Protein AF-A0AA37M0W8-F1 (afdb_monomer)

Radius of gyration: 18.4 Å; Cα contacts (8 Å, |Δi|>4): 472; chains: 1; bounding box: 46×38×50 Å

Organism: NCBI:txid708192

InterPro domains:
  IPR052974 Glycosyl Hydrolase 79 Enzymes [PTHR36183] (2-85)

Secondary structure (DSSP, 8-state):
------STTGGGEEE-TT--SSEEE--SSTTSPPS-EEE-GGGGGS--B--TT--HHHHHHHHHHHHHHHTTTBS-EEBSS-GGGSSS---S---S------TTTTTSSS---TT--SS--HHHHHHHHHHHHHHHHHHH---S--EEEEEE----TT-TT---HHHIIIII--HHHHHHEEEEEEEE-------TT-HHHHT-HHHHHHHHHTS-HHHHHHTT--EEEEEEPPSSHHHHHHHHHHHHHHHHTTEEEEEEE--STT-SS-S-----B-

Structure (mmCIF, N/CA/C/O backbone):
data_AF-A0AA37M0W8-F1
#
_entry.id   AF-A0AA37M0W8-F1
#
loop_
_atom_site.group_PDB
_atom_site.id
_atom_site.type_symbol
_atom_site.label_atom_id
_atom_site.label_alt_id
_atom_site.label_comp_id
_atom_site.label_asym_id
_atom_site.label_entity_id
_atom_site.label_seq_id
_atom_site.pdbx_PDB_ins_code
_atom_site.Cartn_x
_atom_site.Cartn_y
_atom_site.Cartn_z
_atom_site.occupancy
_atom_site.B_iso_or_equiv
_atom_site.auth_seq_id
_atom_site.auth_comp_id
_atom_site.auth_asym_id
_atom_site.auth_atom_id
_atom_site.pdbx_PDB_model_num
ATOM 1 N N . MET A 1 1 ? 6.475 -15.342 7.197 1.00 64.31 1 MET A N 1
ATOM 2 C CA . MET A 1 1 ? 7.235 -14.286 6.490 1.00 64.31 1 MET A CA 1
ATOM 3 C C . MET A 1 1 ? 6.225 -13.438 5.742 1.00 64.31 1 MET A C 1
ATOM 5 O O . MET A 1 1 ? 5.491 -14.029 4.959 1.00 64.31 1 MET A O 1
ATOM 9 N N . PRO A 1 2 ? 6.183 -12.110 5.944 1.00 74.19 2 PRO A N 1
ATOM 10 C CA . PRO A 1 2 ? 5.158 -11.254 5.345 1.00 74.19 2 PRO A CA 1
ATOM 11 C C . PRO A 1 2 ? 5.286 -11.157 3.819 1.00 74.19 2 PRO A C 1
ATOM 13 O O . PRO A 1 2 ? 6.390 -10.986 3.306 1.00 74.19 2 PRO A O 1
ATOM 16 N N . ILE A 1 3 ? 4.149 -11.207 3.121 1.00 77.62 3 ILE A N 1
ATOM 17 C CA . ILE A 1 3 ? 3.977 -11.083 1.662 1.00 77.62 3 ILE A CA 1
ATOM 18 C C . ILE A 1 3 ? 2.879 -10.018 1.401 1.00 77.62 3 ILE A C 1
ATOM 20 O O . ILE A 1 3 ? 1.994 -9.869 2.227 1.00 77.62 3 ILE A O 1
ATOM 24 N N . ARG A 1 4 ? 2.886 -9.217 0.329 1.00 80.56 4 ARG A N 1
ATOM 25 C CA . ARG A 1 4 ? 1.905 -8.111 0.167 1.00 80.56 4 ARG A CA 1
ATOM 26 C C . ARG A 1 4 ? 0.811 -8.450 -0.855 1.00 80.56 4 ARG A C 1
ATOM 28 O O . ARG A 1 4 ? 1.123 -8.597 -2.031 1.00 80.56 4 ARG A O 1
ATOM 35 N N . ILE A 1 5 ? -0.463 -8.488 -0.433 1.00 77.44 5 ILE A N 1
ATOM 36 C CA . ILE A 1 5 ? -1.626 -8.553 -1.351 1.00 77.44 5 ILE A CA 1
ATOM 37 C C . ILE A 1 5 ? -2.094 -7.148 -1.683 1.00 77.44 5 ILE A C 1
ATOM 39 O O . ILE A 1 5 ? -2.463 -6.404 -0.782 1.00 77.44 5 ILE A O 1
ATOM 43 N N . GLY A 1 6 ? -2.114 -6.804 -2.964 1.00 78.19 6 GLY A N 1
ATOM 44 C CA . GLY A 1 6 ? -2.554 -5.499 -3.440 1.00 78.19 6 GLY A CA 1
ATOM 45 C C . GLY A 1 6 ? -2.455 -5.412 -4.957 1.00 78.19 6 GLY A C 1
ATOM 46 O O . GLY A 1 6 ? -2.742 -6.389 -5.654 1.00 78.19 6 GLY A O 1
ATOM 47 N N . GLY A 1 7 ? -2.007 -4.266 -5.468 1.00 75.88 7 GLY A N 1
ATOM 48 C CA . GLY A 1 7 ? -2.019 -3.965 -6.898 1.00 75.88 7 GLY A CA 1
ATOM 49 C C . GLY A 1 7 ? -3.409 -3.544 -7.377 1.00 75.88 7 GLY A C 1
ATOM 50 O O . GLY A 1 7 ? -4.383 -3.560 -6.625 1.00 75.88 7 GLY A O 1
ATOM 51 N N . THR A 1 8 ? -3.531 -3.211 -8.661 1.00 72.88 8 THR A N 1
ATOM 52 C CA . THR A 1 8 ? -4.748 -2.609 -9.243 1.00 72.88 8 THR A CA 1
ATOM 53 C C . THR A 1 8 ? -6.017 -3.469 -9.101 1.00 72.88 8 THR A C 1
ATOM 55 O O . THR A 1 8 ? -7.127 -2.955 -9.206 1.00 72.88 8 THR A O 1
ATOM 58 N N . THR A 1 9 ? -5.886 -4.775 -8.846 1.00 75.25 9 THR A N 1
ATOM 59 C CA . THR A 1 9 ? -7.023 -5.678 -8.584 1.00 75.25 9 THR A CA 1
ATOM 60 C C . THR A 1 9 ? -7.656 -5.473 -7.200 1.00 75.25 9 THR A C 1
ATOM 62 O O . THR A 1 9 ? -8.843 -5.746 -7.040 1.00 75.25 9 THR A O 1
ATOM 65 N N . GLN A 1 10 ? -6.925 -4.914 -6.225 1.00 78.19 10 GLN A N 1
ATOM 66 C CA . GLN A 1 10 ? -7.443 -4.538 -4.900 1.00 78.19 10 GLN A CA 1
ATOM 67 C C . GLN A 1 10 ? -8.600 -3.537 -5.004 1.00 78.19 10 GLN A C 1
ATOM 69 O O . GLN A 1 10 ? -9.597 -3.656 -4.296 1.00 78.19 10 GLN A O 1
ATOM 74 N N . ASP A 1 11 ? -8.491 -2.580 -5.922 1.00 74.44 11 ASP A N 1
ATOM 75 C CA . ASP A 1 11 ? -9.477 -1.520 -6.146 1.00 74.44 11 ASP A CA 1
ATOM 76 C C . ASP A 1 11 ? -10.712 -1.977 -6.947 1.00 74.44 11 ASP A C 1
ATOM 78 O O . ASP A 1 11 ? -11.675 -1.228 -7.126 1.00 74.44 11 ASP A O 1
ATOM 82 N N . ARG A 1 12 ? -10.722 -3.245 -7.371 1.00 79.81 12 ARG A N 1
ATOM 83 C CA . ARG A 1 12 ? -11.807 -3.913 -8.110 1.00 79.81 12 ARG A CA 1
ATOM 84 C C . ARG A 1 12 ? -12.445 -5.064 -7.323 1.00 79.81 12 ARG A C 1
ATOM 86 O O . ARG A 1 12 ? -13.351 -5.728 -7.821 1.00 79.81 12 ARG A O 1
ATOM 93 N N . ALA A 1 13 ? -11.951 -5.307 -6.110 1.00 83.12 13 ALA A N 1
ATOM 94 C CA . ALA A 1 13 ? -12.360 -6.401 -5.247 1.00 83.12 13 ALA A CA 1
ATOM 95 C C . ALA A 1 13 ? -13.605 -6.039 -4.427 1.00 83.12 13 ALA A C 1
ATOM 97 O O . ALA A 1 13 ? -13.622 -5.008 -3.752 1.00 83.12 13 ALA A O 1
ATOM 98 N N . ILE A 1 14 ? -14.613 -6.911 -4.452 1.00 87.06 14 ILE A N 1
ATOM 99 C CA . ILE A 1 14 ? -15.866 -6.786 -3.700 1.00 87.06 14 ILE A CA 1
ATOM 100 C C . ILE A 1 14 ? -15.955 -7.933 -2.694 1.00 87.06 14 ILE A C 1
ATOM 102 O O . ILE A 1 14 ? -15.812 -9.101 -3.058 1.00 87.06 14 ILE A O 1
ATOM 106 N N . TYR A 1 15 ? -16.214 -7.607 -1.427 1.00 87.12 15 TYR A N 1
ATOM 107 C CA . TYR A 1 15 ? -16.462 -8.615 -0.400 1.00 87.12 15 TYR A CA 1
ATOM 108 C C . TYR A 1 15 ? -17.925 -9.080 -0.430 1.00 87.12 15 TYR A C 1
ATOM 110 O O . TYR A 1 15 ? -18.833 -8.255 -0.322 1.00 87.12 15 TYR A O 1
ATOM 118 N N . ASP A 1 16 ? -18.158 -10.388 -0.504 1.00 91.12 16 ASP A N 1
ATOM 119 C CA . ASP A 1 16 ? -19.471 -11.010 -0.312 1.00 91.12 16 ASP A CA 1
ATOM 120 C C . ASP A 1 16 ? -19.431 -11.966 0.900 1.00 91.12 16 ASP A C 1
ATOM 122 O O . ASP A 1 16 ? -18.791 -13.019 0.828 1.00 91.12 16 ASP A O 1
ATOM 126 N N . PRO A 1 17 ? -20.122 -11.655 2.017 1.00 89.06 17 PRO A N 1
ATOM 127 C CA . PRO A 1 17 ? -20.142 -12.514 3.202 1.00 89.06 17 PRO A CA 1
ATOM 128 C C . PRO A 1 17 ? -20.851 -13.862 2.982 1.00 89.06 17 PRO A C 1
ATOM 130 O O . PRO A 1 17 ? -20.725 -14.749 3.826 1.00 89.06 17 PRO A O 1
ATOM 133 N N . TYR A 1 18 ? -21.589 -14.033 1.879 1.00 93.00 18 TYR A N 1
ATOM 134 C CA . TYR A 1 18 ? -22.289 -15.270 1.524 1.00 93.00 18 TYR A CA 1
ATOM 135 C C . TYR A 1 18 ? -21.554 -16.107 0.464 1.00 93.00 18 TYR A C 1
ATOM 137 O O . TYR A 1 18 ? -21.976 -17.231 0.180 1.00 93.00 18 TYR A O 1
ATOM 145 N N . PHE A 1 19 ? -20.450 -15.609 -0.102 1.00 91.81 19 PHE A N 1
ATOM 146 C CA . PHE A 1 19 ? -19.677 -16.339 -1.104 1.00 91.81 19 PHE A CA 1
ATOM 147 C C . PHE A 1 19 ? -18.827 -17.449 -0.463 1.00 91.81 19 PHE A C 1
ATOM 149 O O . PHE A 1 19 ? -17.900 -17.194 0.305 1.00 91.81 19 PHE A O 1
ATOM 156 N N . ASP A 1 20 ? -19.118 -18.704 -0.817 1.00 88.12 20 ASP A N 1
ATOM 157 C CA . ASP A 1 20 ? -18.443 -19.896 -0.275 1.00 88.12 20 ASP A CA 1
ATOM 158 C C . ASP A 1 20 ? -17.117 -20.247 -0.996 1.00 88.12 20 ASP A C 1
ATOM 160 O O . ASP A 1 20 ? -16.515 -21.293 -0.746 1.00 88.12 20 ASP A O 1
ATOM 164 N N . GLY A 1 21 ? -16.630 -19.397 -1.903 1.00 83.81 21 GLY A N 1
ATOM 165 C CA . GLY A 1 21 ? -15.327 -19.559 -2.556 1.00 83.81 21 GLY A CA 1
ATOM 166 C C . GLY A 1 21 ? -14.214 -18.719 -1.919 1.00 83.81 21 GLY A C 1
ATOM 167 O O . GLY A 1 21 ? -14.443 -17.914 -1.018 1.00 83.81 21 GLY A O 1
ATOM 168 N N . TYR A 1 22 ? -12.988 -18.888 -2.424 1.00 80.44 22 TYR A N 1
ATOM 169 C CA . TYR A 1 22 ? -11.868 -17.992 -2.110 1.00 80.44 22 TYR A CA 1
ATOM 170 C C . TYR A 1 22 ? -11.981 -16.696 -2.926 1.00 80.44 22 TYR A C 1
ATOM 172 O O . TYR A 1 22 ? -12.191 -15.629 -2.360 1.00 80.44 22 TYR A O 1
ATOM 180 N N . VAL A 1 23 ? -11.929 -16.802 -4.258 1.00 85.75 23 VAL A N 1
ATOM 181 C CA . VAL A 1 23 ? -12.144 -15.691 -5.201 1.00 85.75 23 VAL A CA 1
ATOM 182 C C . VAL A 1 23 ? -12.950 -16.191 -6.399 1.00 85.75 23 VAL A C 1
ATOM 184 O O . VAL A 1 23 ? -12.769 -17.332 -6.823 1.00 85.75 23 VAL A O 1
ATOM 187 N N . SER A 1 24 ? -13.802 -15.337 -6.961 1.00 87.25 24 SER A N 1
ATOM 188 C CA . SER A 1 24 ? -14.422 -15.496 -8.278 1.00 87.25 24 SER A CA 1
ATOM 189 C C . SER A 1 24 ? -14.103 -14.281 -9.145 1.00 87.25 24 SER A C 1
ATOM 191 O O . SER A 1 24 ? -14.306 -13.147 -8.716 1.00 87.25 24 SER A O 1
ATOM 193 N N . TYR A 1 25 ? -13.626 -14.512 -10.364 1.00 87.25 25 TYR A N 1
ATOM 194 C CA . TYR A 1 25 ? -13.402 -13.484 -11.381 1.00 87.25 25 TYR A CA 1
ATOM 195 C C . TYR A 1 25 ? -13.531 -14.095 -12.780 1.00 87.25 25 TYR A C 1
ATOM 197 O O . TYR A 1 25 ? -13.462 -15.315 -12.940 1.00 87.25 25 TYR A O 1
ATOM 205 N N . GLN A 1 26 ? -13.692 -13.242 -13.790 1.00 83.50 26 GLN A N 1
ATOM 206 C CA . GLN A 1 26 ? -13.651 -13.620 -15.200 1.00 83.50 26 GLN A CA 1
ATOM 207 C C . GLN A 1 26 ? -12.739 -12.648 -15.957 1.00 83.50 26 GLN A C 1
ATOM 209 O O . GLN A 1 26 ? -12.697 -11.458 -15.648 1.00 83.50 26 GLN A O 1
ATOM 214 N N . VAL A 1 27 ? -12.005 -13.182 -16.931 1.00 78.88 27 VAL A N 1
ATOM 215 C CA . VAL A 1 27 ? -11.144 -12.458 -17.873 1.00 78.88 27 VAL A CA 1
ATOM 216 C C . VAL A 1 27 ? -11.310 -13.085 -19.255 1.00 78.88 27 VAL A C 1
ATOM 218 O O . VAL A 1 27 ? -11.576 -14.288 -19.342 1.00 78.88 27 VAL A O 1
ATOM 221 N N . ASP A 1 28 ? -11.180 -12.285 -20.313 1.00 79.06 28 ASP A N 1
ATOM 222 C CA . ASP A 1 28 ? -11.276 -12.773 -21.693 1.00 79.06 28 ASP A CA 1
ATOM 223 C C . ASP A 1 28 ? -9.923 -13.328 -22.182 1.00 79.06 28 ASP A C 1
ATOM 225 O O . ASP A 1 28 ? -9.893 -14.372 -22.838 1.00 79.06 28 ASP A O 1
ATOM 229 N N . ASP A 1 29 ? -8.805 -12.703 -21.789 1.00 76.06 29 ASP A N 1
ATOM 230 C CA . ASP A 1 29 ? -7.445 -13.243 -21.926 1.00 76.06 29 ASP A CA 1
ATOM 231 C C . ASP A 1 29 ? -6.850 -13.584 -20.535 1.00 76.06 29 ASP A C 1
ATOM 233 O O . ASP A 1 29 ? -7.011 -12.807 -19.592 1.00 76.06 29 ASP A O 1
ATOM 237 N N . PRO A 1 30 ? -6.126 -14.709 -20.343 1.00 69.31 30 PRO A N 1
ATOM 238 C CA . PRO A 1 30 ? -5.369 -14.975 -19.108 1.00 69.31 30 PRO A CA 1
ATOM 239 C C . PRO A 1 30 ? -4.259 -13.947 -18.789 1.00 69.31 30 PRO A C 1
ATOM 241 O O . PRO A 1 30 ? -3.654 -14.022 -17.716 1.00 69.31 30 PRO A O 1
ATOM 244 N N . LEU A 1 31 ? -3.966 -13.023 -19.709 1.00 66.50 31 LEU A N 1
ATOM 245 C CA . LEU A 1 31 ? -3.093 -11.861 -19.540 1.00 66.50 31 LEU A CA 1
ATOM 246 C C . LEU A 1 31 ? -3.856 -10.568 -19.178 1.00 66.50 31 LEU A C 1
ATOM 248 O O . LEU A 1 31 ? -3.226 -9.522 -19.020 1.00 66.50 31 LEU A O 1
ATOM 252 N N . ASP A 1 32 ? -5.179 -10.604 -19.021 1.00 67.06 32 ASP A N 1
ATOM 253 C CA . ASP A 1 32 ? -5.932 -9.460 -18.508 1.00 67.06 32 ASP A CA 1
ATOM 254 C C . ASP A 1 32 ? -6.005 -9.492 -16.976 1.00 67.06 32 ASP A C 1
ATOM 256 O O . ASP A 1 32 ? -6.234 -10.529 -16.350 1.00 67.06 32 ASP A O 1
ATOM 260 N N . ALA A 1 33 ? -5.874 -8.324 -16.344 1.00 69.31 33 ALA A N 1
ATOM 261 C CA . ALA A 1 33 ? -6.210 -8.173 -14.932 1.00 69.31 33 ALA A CA 1
ATOM 262 C C . ALA A 1 33 ? -7.742 -8.047 -14.791 1.00 69.31 33 ALA A C 1
ATOM 264 O O . ALA A 1 33 ? -8.315 -7.151 -15.421 1.00 69.31 33 ALA A O 1
ATOM 265 N N . PRO A 1 34 ? -8.419 -8.853 -13.946 1.00 74.06 34 PRO A N 1
ATOM 266 C CA . PRO A 1 34 ? -9.881 -8.883 -13.862 1.00 74.06 34 PRO A CA 1
ATOM 267 C C . PRO A 1 34 ? -10.468 -7.510 -13.536 1.00 74.06 34 PRO A C 1
ATOM 269 O O . PRO A 1 34 ? -10.003 -6.829 -12.620 1.00 74.06 34 PRO A O 1
ATOM 272 N N . MET A 1 35 ? -11.485 -7.092 -14.292 1.00 77.81 35 MET A N 1
ATOM 273 C CA . MET A 1 35 ? -12.139 -5.785 -14.123 1.00 77.81 35 MET A CA 1
ATOM 274 C C . MET A 1 35 ? -13.037 -5.716 -12.879 1.00 77.81 35 MET A C 1
ATOM 276 O O . MET A 1 35 ? -13.254 -4.634 -12.339 1.00 77.81 35 MET A O 1
ATOM 280 N N . GLU A 1 36 ? -13.488 -6.871 -12.396 1.00 80.81 36 GLU A N 1
ATOM 281 C CA . GLU A 1 36 ? -14.236 -7.068 -11.157 1.00 80.81 36 GLU A CA 1
ATOM 282 C C . GLU A 1 36 ? -13.851 -8.439 -10.581 1.00 80.81 36 GLU A C 1
ATOM 284 O O . GLU A 1 36 ? -13.619 -9.391 -11.335 1.00 80.81 36 GLU A O 1
ATOM 289 N N . LEU A 1 37 ? -13.763 -8.550 -9.254 1.00 87.31 37 LEU A N 1
ATOM 290 C CA . LEU A 1 37 ? -13.621 -9.838 -8.574 1.00 87.31 37 LEU A CA 1
ATOM 291 C C . LEU A 1 37 ? -14.403 -9.853 -7.261 1.00 87.31 37 LEU A C 1
ATOM 293 O O . LEU A 1 37 ? -14.440 -8.858 -6.537 1.00 87.31 37 LEU A O 1
ATOM 297 N N . ILE A 1 38 ? -14.991 -11.002 -6.939 1.00 87.44 38 ILE A N 1
ATOM 298 C CA . ILE A 1 38 ? -15.719 -11.242 -5.691 1.00 87.44 38 ILE A CA 1
ATOM 299 C C . ILE A 1 38 ? -14.873 -12.146 -4.798 1.00 87.44 38 ILE A C 1
ATOM 301 O O . ILE A 1 38 ? -14.328 -13.149 -5.263 1.00 87.44 38 ILE A O 1
ATOM 305 N N . PHE A 1 39 ? -14.780 -11.818 -3.514 1.00 86.62 39 PHE A N 1
ATOM 306 C CA . PHE A 1 39 ? -14.134 -12.656 -2.509 1.00 86.62 39 PHE A CA 1
ATOM 307 C C . PHE A 1 39 ? -15.012 -12.826 -1.271 1.00 86.62 39 PHE A C 1
ATOM 309 O O . PHE A 1 39 ? -15.809 -11.953 -0.936 1.00 86.62 39 PHE A O 1
ATOM 316 N N . GLY A 1 40 ? -14.856 -13.958 -0.588 1.00 85.19 40 GLY A N 1
ATOM 317 C CA . GLY A 1 40 ? -15.711 -14.352 0.534 1.00 85.19 40 GLY A CA 1
ATOM 318 C C . GLY A 1 40 ? -14.929 -14.632 1.813 1.00 85.19 40 GLY A C 1
ATOM 319 O O . GLY A 1 40 ? -13.705 -14.479 1.836 1.00 85.19 40 GLY A O 1
ATOM 320 N N . PRO A 1 41 ? -15.590 -15.081 2.895 1.00 83.81 41 PRO A N 1
ATOM 321 C CA . PRO A 1 41 ? -14.944 -15.237 4.196 1.00 83.81 41 PRO A CA 1
ATOM 322 C C . PRO A 1 41 ? -13.784 -16.244 4.219 1.00 83.81 41 PRO A C 1
ATOM 324 O O . PRO A 1 41 ? -12.887 -16.110 5.049 1.00 83.81 41 PRO A O 1
ATOM 327 N N . LYS A 1 42 ? -13.768 -17.228 3.303 1.00 80.69 42 LYS A N 1
ATOM 328 C CA . LYS A 1 42 ? -12.634 -18.158 3.123 1.00 80.69 42 LYS A CA 1
ATOM 329 C C . LYS A 1 42 ? -11.380 -17.457 2.601 1.00 80.69 42 LYS A C 1
ATOM 331 O O . LYS A 1 42 ? -10.277 -17.908 2.869 1.00 80.69 42 LYS A O 1
ATOM 336 N N . PHE A 1 43 ? -11.520 -16.337 1.892 1.00 78.88 43 PHE A N 1
ATOM 337 C CA . PHE A 1 43 ? -10.368 -15.576 1.418 1.00 78.88 43 PHE A CA 1
ATOM 338 C C . PHE A 1 43 ? -9.518 -15.071 2.588 1.00 78.88 43 PHE A C 1
ATOM 340 O O . PHE A 1 43 ? -8.298 -15.103 2.475 1.00 78.88 43 PHE A O 1
ATOM 347 N N . PHE A 1 44 ? -10.131 -14.695 3.725 1.00 68.62 44 PHE A N 1
ATOM 348 C CA . PHE A 1 44 ? -9.459 -14.130 4.912 1.00 68.62 44 PHE A CA 1
ATOM 349 C C . PHE A 1 44 ? -8.447 -15.029 5.614 1.00 68.62 44 PHE A C 1
ATOM 351 O O . PHE A 1 44 ? -7.761 -14.555 6.517 1.00 68.62 44 PHE A O 1
ATOM 358 N N . ASP A 1 45 ? -8.232 -16.238 5.114 1.00 60.00 45 ASP A N 1
ATOM 359 C CA . ASP A 1 45 ? -6.981 -16.951 5.318 1.00 60.00 45 ASP A CA 1
ATOM 360 C C . ASP A 1 45 ? -5.735 -16.111 4.840 1.00 60.00 45 ASP A C 1
ATOM 362 O O . ASP A 1 45 ? -4.613 -16.567 5.051 1.00 60.00 45 ASP A O 1
ATOM 366 N N . LEU A 1 46 ? -5.879 -14.908 4.201 1.00 51.53 46 LEU A N 1
ATOM 367 C CA . LEU A 1 46 ? -4.796 -14.191 3.463 1.00 51.53 46 LEU A CA 1
ATOM 368 C C . LEU A 1 46 ? -4.711 -12.593 3.356 1.00 51.53 46 LEU A C 1
ATOM 370 O O . LEU A 1 46 ? -3.726 -12.120 2.792 1.00 51.53 46 LEU A O 1
ATOM 374 N N . ILE A 1 47 ? -5.649 -11.704 3.776 1.00 55.53 47 ILE A N 1
ATOM 375 C CA . ILE A 1 47 ? -6.132 -10.547 2.904 1.00 55.53 47 ILE A CA 1
A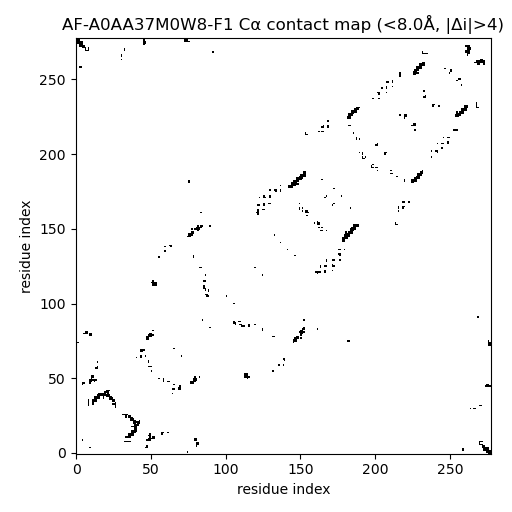TOM 376 C C . ILE A 1 47 ? -5.863 -9.036 3.260 1.00 55.53 47 ILE A C 1
ATOM 378 O O . ILE A 1 47 ? -5.390 -8.701 4.344 1.00 55.53 47 ILE A O 1
ATOM 382 N N . ARG A 1 48 ? -6.176 -8.118 2.300 1.00 56.72 48 ARG A N 1
ATOM 383 C CA . ARG A 1 48 ? -6.246 -6.614 2.330 1.00 56.72 48 ARG A CA 1
ATOM 384 C C . ARG A 1 48 ? -7.525 -6.035 1.639 1.00 56.72 48 ARG A C 1
ATOM 386 O O . ARG A 1 48 ? -8.326 -6.823 1.152 1.00 56.72 48 ARG A O 1
ATOM 393 N N . PHE A 1 49 ? -7.752 -4.700 1.570 1.00 68.88 49 PHE A N 1
ATOM 394 C CA . PHE A 1 49 ? -9.081 -4.110 1.223 1.00 68.88 49 PHE A CA 1
ATOM 395 C C . PHE A 1 49 ? -9.138 -2.935 0.210 1.00 68.88 49 PHE A C 1
ATOM 397 O O . PHE A 1 49 ? -8.204 -2.147 0.076 1.00 68.88 49 PHE A O 1
ATOM 404 N N . ASN A 1 50 ? -10.297 -2.781 -0.449 1.00 67.50 50 ASN A N 1
ATOM 405 C CA . ASN A 1 50 ? -10.609 -1.801 -1.510 1.00 67.50 50 ASN A CA 1
ATOM 406 C C . ASN A 1 50 ? -10.952 -0.383 -0.977 1.00 67.50 50 ASN A C 1
ATOM 408 O O . ASN A 1 50 ? -11.767 -0.263 -0.058 1.00 67.50 50 ASN A O 1
ATOM 412 N N . ARG A 1 51 ? -10.403 0.687 -1.589 1.00 69.62 51 ARG A N 1
ATOM 413 C CA . ARG A 1 51 ? -10.845 2.097 -1.395 1.00 69.62 51 ARG A CA 1
ATOM 414 C C . ARG A 1 51 ? -11.519 2.683 -2.645 1.00 69.62 51 ARG A C 1
ATOM 416 O O . ARG A 1 51 ? -12.452 3.474 -2.511 1.00 69.62 51 ARG A O 1
ATOM 423 N N . ALA A 1 52 ? -11.074 2.348 -3.860 1.00 60.41 52 ALA A N 1
ATOM 424 C CA . ALA A 1 52 ? -11.450 3.105 -5.058 1.00 60.41 52 ALA A CA 1
ATOM 425 C C . ALA A 1 52 ? -12.934 3.044 -5.468 1.00 60.41 52 ALA A C 1
ATOM 427 O O . ALA A 1 52 ? -13.436 4.004 -6.054 1.00 60.41 52 ALA A O 1
ATOM 428 N N . GLN A 1 53 ? -13.658 1.972 -5.127 1.00 74.81 53 GLN A N 1
ATOM 429 C CA . GLN A 1 53 ? -15.105 1.871 -5.389 1.00 74.81 53 GLN A CA 1
ATOM 430 C C . GLN A 1 53 ? -15.980 2.747 -4.468 1.00 74.81 53 GLN A C 1
ATOM 432 O O . GLN A 1 53 ? -17.196 2.783 -4.636 1.00 74.81 53 GLN A O 1
ATOM 437 N N . ASN A 1 54 ? -15.392 3.449 -3.493 1.00 78.69 54 ASN A N 1
ATOM 438 C CA . ASN A 1 54 ? -16.099 4.281 -2.512 1.00 78.69 54 ASN A CA 1
ATOM 439 C C . ASN A 1 54 ? -17.153 3.537 -1.650 1.00 78.69 54 ASN A C 1
ATOM 441 O O . ASN A 1 54 ? -18.117 4.122 -1.159 1.00 78.69 54 ASN A O 1
ATOM 445 N N . ASN A 1 55 ? -16.982 2.228 -1.435 1.00 83.25 55 ASN A N 1
ATOM 446 C CA . ASN A 1 55 ? -17.926 1.400 -0.676 1.00 83.25 55 ASN A CA 1
ATOM 447 C C . ASN A 1 55 ? -17.437 1.132 0.760 1.00 83.25 55 ASN A C 1
ATOM 449 O O . ASN A 1 55 ? -17.133 -0.003 1.130 1.00 83.25 55 ASN A O 1
ATOM 453 N N . ARG A 1 56 ? -17.365 2.191 1.584 1.00 86.50 56 ARG A N 1
ATOM 454 C CA . ARG A 1 56 ? -16.850 2.132 2.973 1.00 86.50 56 ARG A CA 1
ATOM 455 C C . ARG A 1 56 ? -17.498 1.026 3.810 1.00 86.50 56 ARG A C 1
ATOM 457 O O . ARG A 1 56 ? -16.800 0.333 4.542 1.00 86.50 56 ARG A O 1
ATOM 464 N N . SER A 1 57 ? -18.810 0.821 3.682 1.00 86.81 57 SER A N 1
ATOM 465 C CA . SER A 1 57 ? -19.532 -0.230 4.413 1.00 86.81 57 SER A CA 1
ATOM 466 C C . SER A 1 57 ? -19.051 -1.640 4.053 1.00 86.81 57 SER A C 1
ATOM 468 O O . SER A 1 57 ? -18.899 -2.467 4.948 1.00 86.81 57 SER A O 1
ATOM 470 N N . ASN A 1 58 ? -18.767 -1.913 2.775 1.00 86.69 58 ASN A N 1
ATOM 471 C CA . ASN A 1 58 ? -18.216 -3.196 2.338 1.00 86.69 58 ASN A CA 1
ATOM 472 C C . ASN A 1 58 ? -16.768 -3.381 2.818 1.00 86.69 58 ASN A C 1
ATOM 474 O O . ASN A 1 58 ? -16.451 -4.402 3.431 1.00 86.69 58 ASN A O 1
ATOM 478 N N . THR A 1 59 ? -15.921 -2.362 2.632 1.00 84.94 59 THR A N 1
ATOM 479 C CA . THR A 1 59 ? -14.520 -2.368 3.080 1.00 84.94 59 THR A CA 1
ATOM 480 C C . THR A 1 59 ? -14.414 -2.606 4.588 1.00 84.94 59 THR A C 1
ATOM 482 O O . THR A 1 59 ? -13.632 -3.443 5.031 1.00 84.94 59 THR A O 1
ATOM 485 N N . PHE A 1 60 ? -15.219 -1.912 5.396 1.00 89.00 60 PHE A N 1
ATOM 486 C CA . PHE A 1 60 ? -15.180 -2.040 6.854 1.00 89.00 60 PHE A CA 1
ATOM 487 C C . PHE A 1 60 ? -15.793 -3.358 7.355 1.00 89.00 60 PHE A C 1
ATOM 489 O O . PHE A 1 60 ? -15.282 -3.927 8.318 1.00 89.00 60 PHE A O 1
ATOM 496 N N . ALA A 1 61 ? -16.808 -3.909 6.679 1.00 86.94 61 ALA A N 1
ATOM 497 C CA . ALA A 1 61 ? -17.294 -5.262 6.970 1.00 86.94 61 ALA A CA 1
ATOM 498 C C . ALA A 1 61 ? -16.205 -6.324 6.724 1.00 86.94 61 ALA A C 1
ATOM 500 O O . ALA A 1 61 ? -16.014 -7.217 7.549 1.00 86.94 61 ALA A O 1
ATOM 501 N N . ALA A 1 62 ? -15.443 -6.189 5.634 1.00 85.19 62 ALA A N 1
ATOM 502 C CA . ALA A 1 62 ? -14.310 -7.058 5.334 1.00 85.19 62 ALA A CA 1
ATOM 503 C C . ALA A 1 62 ? -13.177 -6.925 6.378 1.00 85.19 62 ALA A C 1
ATOM 505 O O . ALA A 1 62 ? -12.627 -7.933 6.822 1.00 85.19 62 ALA A O 1
ATOM 506 N N . VAL A 1 63 ? -12.862 -5.698 6.820 1.00 87.25 63 VAL A N 1
ATOM 507 C CA . VAL A 1 63 ? -11.888 -5.422 7.900 1.00 87.25 63 VAL A CA 1
ATOM 508 C C . VAL A 1 63 ? -12.261 -6.138 9.198 1.00 87.25 63 VAL A C 1
ATOM 510 O O . VAL A 1 63 ? -11.396 -6.749 9.830 1.00 87.25 63 VAL A O 1
ATOM 513 N N . LEU A 1 64 ? -13.533 -6.078 9.599 1.00 89.38 64 LEU A N 1
ATOM 514 C CA . LEU A 1 64 ? -14.007 -6.729 10.819 1.00 89.38 64 LEU A CA 1
ATOM 515 C C . LEU A 1 64 ? -13.961 -8.258 10.715 1.00 89.38 64 LEU A C 1
ATOM 517 O O . LEU A 1 64 ? -13.542 -8.916 11.665 1.00 89.38 64 LEU A O 1
ATOM 521 N N . GLU A 1 65 ? -14.312 -8.836 9.565 1.00 88.38 65 GLU A N 1
ATOM 522 C CA . GLU A 1 65 ? -14.233 -10.291 9.379 1.00 88.38 65 GLU A CA 1
ATOM 523 C C . GLU A 1 65 ? -12.779 -10.796 9.416 1.00 88.38 65 GLU A C 1
ATOM 525 O O . GLU A 1 65 ? -12.480 -11.797 10.070 1.00 88.38 65 GLU A O 1
ATOM 530 N N . LEU A 1 66 ? -11.842 -10.057 8.811 1.00 86.19 66 LEU A N 1
ATOM 531 C CA . LEU A 1 66 ? -10.404 -10.317 8.931 1.00 86.19 66 LEU A CA 1
ATOM 532 C C . LEU A 1 66 ? -9.914 -10.208 10.386 1.00 86.19 66 LEU A C 1
ATOM 534 O O . LEU A 1 66 ? -9.144 -11.064 10.829 1.00 86.19 66 LEU A O 1
ATOM 538 N N . LYS A 1 67 ? -10.381 -9.207 11.150 1.00 87.94 67 LYS A N 1
ATOM 539 C CA . LYS A 1 67 ? -10.076 -9.075 12.588 1.00 87.94 67 LYS A CA 1
ATOM 540 C C . LYS A 1 67 ? -10.515 -10.318 13.366 1.00 87.94 67 LYS A C 1
ATOM 542 O O . LYS A 1 67 ? -9.762 -10.810 14.202 1.00 87.94 67 LYS A O 1
ATOM 547 N N . ASN A 1 68 ? -11.700 -10.843 13.058 1.00 87.81 68 ASN A N 1
ATOM 548 C CA . ASN A 1 68 ? -12.269 -12.015 13.723 1.00 87.81 68 ASN A CA 1
ATOM 549 C C . ASN A 1 68 ? -11.552 -13.331 13.372 1.00 87.81 68 ASN A C 1
ATOM 551 O O . ASN A 1 68 ? -11.549 -14.249 14.191 1.00 87.81 68 ASN A O 1
ATOM 555 N N . ARG A 1 69 ? -10.974 -13.447 12.167 1.00 83.81 69 ARG A N 1
ATOM 556 C CA . ARG A 1 69 ? -10.397 -14.707 11.655 1.00 83.81 69 ARG A CA 1
ATOM 557 C C . ARG A 1 69 ? -8.882 -14.817 11.750 1.00 83.81 69 ARG A C 1
ATOM 559 O O . ARG A 1 69 ? -8.382 -15.896 12.043 1.00 83.81 69 ARG A O 1
ATOM 566 N N . ALA A 1 70 ? -8.161 -13.740 11.445 1.00 84.06 70 ALA A N 1
ATOM 567 C CA . ALA A 1 70 ? -6.754 -13.833 11.052 1.00 84.06 70 ALA A CA 1
ATOM 568 C C . ALA A 1 70 ? -5.829 -12.809 11.725 1.00 84.06 70 ALA A C 1
ATOM 570 O O . ALA A 1 70 ? -4.642 -12.776 11.402 1.00 84.06 70 ALA A O 1
ATOM 571 N N . LEU A 1 71 ? -6.331 -11.986 12.657 1.00 85.50 71 LEU A N 1
ATOM 572 C CA . LEU A 1 71 ? -5.604 -10.857 13.264 1.00 85.50 71 LEU A CA 1
ATOM 573 C C . LEU A 1 71 ? -4.169 -11.185 13.716 1.00 85.50 71 LEU A C 1
ATOM 575 O O . LEU A 1 71 ? -3.272 -10.370 13.513 1.00 85.50 71 LEU A O 1
ATOM 579 N N . GLU A 1 72 ? -3.924 -12.365 14.291 1.00 86.56 72 GLU A N 1
ATOM 580 C CA . GLU A 1 72 ? -2.585 -12.763 14.753 1.00 86.56 72 GLU A CA 1
ATOM 581 C C . GLU A 1 72 ? -1.541 -12.843 13.621 1.00 86.56 72 GLU A C 1
ATOM 583 O O . GLU A 1 72 ? -0.357 -12.556 13.835 1.00 86.56 72 GLU A O 1
ATOM 588 N N . PHE A 1 73 ? -1.985 -13.157 12.402 1.00 83.69 73 PHE A N 1
ATOM 589 C CA . PHE A 1 73 ? -1.148 -13.236 11.210 1.00 83.69 73 PHE A CA 1
ATOM 590 C C . PHE A 1 73 ? -0.944 -11.871 10.549 1.00 83.69 73 PHE A C 1
ATOM 592 O O . PHE A 1 73 ? 0.065 -11.685 9.874 1.00 83.69 73 PHE A O 1
ATOM 599 N N . ILE A 1 74 ? -1.840 -10.904 10.764 1.00 85.62 74 ILE A N 1
ATOM 600 C CA . ILE A 1 74 ? -1.809 -9.607 10.082 1.00 85.62 74 ILE A CA 1
ATOM 601 C C . ILE A 1 74 ? -0.748 -8.690 10.692 1.00 85.62 74 ILE A C 1
ATOM 603 O O . ILE A 1 74 ? -0.757 -8.368 11.881 1.00 85.62 74 ILE A O 1
ATOM 607 N N . TYR A 1 75 ? 0.177 -8.221 9.853 1.00 88.00 75 TYR A N 1
ATOM 608 C CA . TYR A 1 75 ? 1.152 -7.203 10.249 1.00 88.00 75 TYR A CA 1
ATOM 609 C C . TYR A 1 75 ? 0.698 -5.773 9.924 1.00 88.00 75 TYR A C 1
ATOM 611 O O . TYR A 1 75 ? 0.977 -4.878 10.718 1.00 88.00 75 TYR A O 1
ATOM 619 N N . SER A 1 76 ? 0.014 -5.537 8.797 1.00 90.88 76 SER A N 1
ATOM 620 C CA . SER A 1 76 ? -0.644 -4.250 8.519 1.00 90.88 76 SER A CA 1
ATOM 621 C C . SER A 1 76 ? -1.737 -4.331 7.449 1.00 90.88 76 SER A C 1
ATOM 623 O O . SER A 1 76 ? -1.707 -5.214 6.587 1.00 90.88 76 SER A O 1
ATOM 625 N N . ILE A 1 77 ? -2.662 -3.372 7.495 1.00 90.94 77 ILE A N 1
ATOM 626 C CA . ILE A 1 77 ? -3.812 -3.197 6.596 1.00 90.94 77 ILE A CA 1
ATOM 627 C C . ILE A 1 77 ? -3.615 -1.925 5.762 1.00 90.94 77 ILE A C 1
ATOM 629 O O . ILE A 1 77 ? -3.251 -0.903 6.319 1.00 90.94 77 ILE A O 1
ATOM 633 N N . GLU A 1 78 ? -3.877 -1.964 4.458 1.00 89.56 78 GLU A N 1
ATOM 634 C CA . GLU A 1 78 ? -3.746 -0.829 3.526 1.00 89.56 78 GLU A CA 1
ATOM 635 C C . GLU A 1 78 ? -5.114 -0.532 2.889 1.00 89.56 78 GLU A C 1
ATOM 637 O O . GLU A 1 78 ? -5.877 -1.467 2.623 1.00 89.56 78 GLU A O 1
ATOM 642 N N . LEU A 1 79 ? -5.441 0.750 2.684 1.00 87.56 79 LEU A N 1
ATOM 643 C CA . LEU A 1 79 ? -6.751 1.209 2.202 1.00 87.56 79 LEU A CA 1
ATOM 644 C C . LEU A 1 79 ? -6.632 1.801 0.788 1.00 87.56 79 LEU A C 1
ATOM 646 O O . LEU A 1 79 ? -6.405 2.999 0.605 1.00 87.56 79 LEU A O 1
ATOM 650 N N . GLY A 1 80 ? -6.831 0.945 -0.216 1.00 81.88 80 GLY A N 1
ATOM 651 C CA . GLY A 1 80 ? -6.597 1.253 -1.632 1.00 81.88 80 GLY A CA 1
ATOM 652 C C . GLY A 1 80 ? -5.136 1.132 -2.053 1.00 81.88 80 GLY A C 1
ATOM 653 O O . GLY A 1 80 ? -4.237 1.153 -1.217 1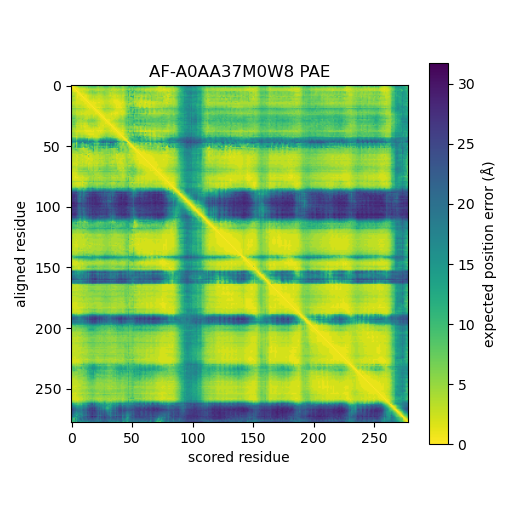.00 81.88 80 GLY A O 1
ATOM 654 N N . ASN A 1 81 ? -4.923 1.018 -3.358 1.00 82.19 81 ASN A N 1
ATOM 655 C CA . ASN A 1 81 ? -3.615 0.906 -3.987 1.00 82.19 81 ASN A CA 1
ATOM 656 C C . ASN A 1 81 ? -3.402 2.127 -4.895 1.00 82.19 81 ASN A C 1
ATOM 658 O O . ASN A 1 81 ? -4.320 2.505 -5.617 1.00 82.19 81 ASN A O 1
ATOM 662 N N . GLU A 1 82 ? -2.216 2.741 -4.870 1.00 80.31 82 GLU A N 1
ATOM 663 C CA . GLU A 1 82 ? -1.800 3.796 -5.816 1.00 80.31 82 GLU A CA 1
ATOM 664 C C . GLU A 1 82 ? -2.894 4.846 -6.080 1.00 80.31 82 GLU A C 1
ATOM 666 O O . GLU A 1 82 ? -3.367 5.025 -7.208 1.00 80.31 82 GLU A O 1
ATOM 671 N N . PRO A 1 83 ? -3.381 5.542 -5.037 1.00 77.50 83 PRO A N 1
ATOM 672 C CA . PRO A 1 83 ? -4.413 6.565 -5.198 1.00 77.50 83 PRO A CA 1
ATOM 673 C C . PRO A 1 83 ? -3.944 7.745 -6.068 1.00 77.50 83 PRO A C 1
ATOM 675 O O . PRO A 1 83 ? -4.775 8.500 -6.581 1.00 77.50 83 PRO A O 1
ATOM 678 N N . ASP A 1 84 ? -2.631 7.862 -6.271 1.00 75.56 84 ASP A N 1
ATOM 679 C CA . ASP A 1 84 ? -1.955 8.752 -7.205 1.00 75.56 84 ASP A CA 1
ATOM 680 C C . ASP A 1 84 ? -2.068 8.312 -8.689 1.00 75.56 84 ASP A C 1
ATOM 682 O O . ASP A 1 84 ? -1.789 9.078 -9.611 1.00 75.56 84 ASP A O 1
ATOM 686 N N . CYS A 1 85 ? -2.594 7.114 -8.944 1.00 70.62 85 CYS A N 1
ATOM 687 C CA . CYS A 1 85 ? -2.858 6.568 -10.278 1.00 70.62 85 CYS A CA 1
ATOM 688 C C . CYS A 1 85 ? -4.342 6.575 -10.671 1.00 70.62 85 CYS A C 1
ATOM 690 O O . CYS A 1 85 ? -4.710 6.159 -11.769 1.00 70.62 85 CYS A O 1
ATOM 692 N N . LYS A 1 86 ? -5.228 7.096 -9.813 1.00 65.00 86 LYS A N 1
ATOM 693 C CA . LYS A 1 86 ? -6.677 7.165 -10.093 1.00 65.00 86 LYS A CA 1
ATOM 694 C C . LYS A 1 86 ? -7.048 8.160 -11.206 1.00 65.00 86 LYS A C 1
ATOM 696 O O . LYS A 1 86 ? -8.132 8.055 -11.764 1.00 65.00 86 LYS A O 1
ATOM 701 N N . PHE A 1 87 ? -6.151 9.093 -11.536 1.00 57.62 87 PHE A N 1
ATOM 702 C CA . PHE A 1 87 ? -6.312 10.107 -12.595 1.00 57.62 87 PHE A CA 1
ATOM 703 C C . PHE A 1 87 ? -5.114 10.221 -13.549 1.00 57.62 87 PHE A C 1
ATOM 705 O O . PHE A 1 87 ? -5.038 11.155 -14.349 1.00 57.62 87 PHE A O 1
ATOM 712 N N . ILE A 1 88 ? -4.147 9.314 -13.432 1.00 50.44 88 ILE A N 1
ATOM 713 C CA . ILE A 1 88 ? -2.926 9.295 -14.235 1.00 50.44 88 ILE A CA 1
ATOM 714 C C . ILE A 1 88 ? -2.727 7.853 -14.679 1.00 50.44 88 ILE A C 1
ATOM 716 O O . ILE A 1 88 ? -2.759 6.941 -13.858 1.00 50.44 88 ILE A O 1
ATOM 720 N N . HIS A 1 89 ? -2.523 7.637 -15.976 1.00 44.38 89 HIS A N 1
ATOM 721 C CA . HIS A 1 89 ? -2.277 6.303 -16.506 1.00 44.38 89 HIS A CA 1
ATOM 722 C C . HIS A 1 89 ? -0.905 5.782 -16.046 1.00 44.38 89 HIS A C 1
ATOM 724 O O . HIS A 1 89 ? 0.107 6.011 -16.700 1.00 44.38 89 HIS A O 1
ATOM 730 N N . CYS A 1 90 ? -0.883 5.056 -14.929 1.00 44.62 90 CYS A N 1
ATOM 731 C 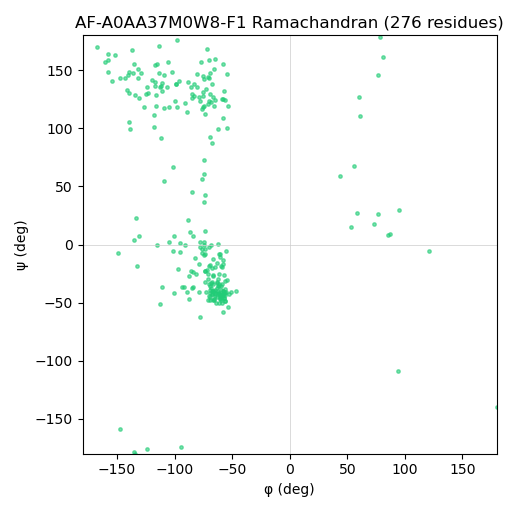CA . CYS A 1 90 ? 0.313 4.403 -14.388 1.00 44.62 90 CYS A CA 1
ATOM 732 C C . CYS A 1 90 ? 0.568 3.003 -14.965 1.00 44.62 90 CYS A C 1
ATOM 734 O O . CYS A 1 90 ? 1.385 2.260 -14.429 1.00 44.62 90 CYS A O 1
ATOM 736 N N . SER A 1 91 ? -0.144 2.591 -16.023 1.00 39.78 91 SER A N 1
ATOM 737 C CA . SER A 1 91 ? 0.103 1.274 -16.610 1.00 39.78 91 SER A CA 1
ATOM 738 C C . SER A 1 91 ? 1.395 1.287 -17.429 1.00 39.78 91 SER A C 1
ATOM 740 O O . SER A 1 91 ? 1.575 2.085 -18.349 1.00 39.78 91 SER A O 1
ATOM 742 N N . THR A 1 92 ? 2.264 0.329 -17.132 1.00 40.38 92 THR A N 1
ATOM 743 C CA . THR A 1 92 ? 3.472 -0.023 -17.889 1.00 40.38 92 THR A CA 1
ATOM 744 C C . THR A 1 92 ? 3.159 -0.656 -19.258 1.00 40.38 92 THR A C 1
ATOM 746 O O . THR A 1 92 ? 4.070 -0.989 -20.014 1.00 40.38 92 THR A O 1
ATOM 749 N N . GLN A 1 93 ? 1.880 -0.826 -19.627 1.00 37.41 93 GLN A N 1
ATOM 750 C CA . GLN A 1 93 ? 1.449 -1.645 -20.768 1.00 37.41 93 GLN A CA 1
ATOM 751 C C . GLN A 1 93 ? 1.373 -0.919 -22.127 1.00 37.41 93 GLN A C 1
ATOM 753 O O . GLN A 1 93 ? 0.726 -1.409 -23.055 1.00 37.41 93 GLN A O 1
ATOM 758 N N . HIS A 1 94 ? 2.060 0.210 -22.324 1.00 37.12 94 HIS A N 1
ATOM 759 C CA . HIS A 1 94 ? 2.163 0.830 -23.655 1.00 37.12 94 HIS A CA 1
ATOM 760 C C . HIS A 1 94 ? 3.125 0.071 -24.593 1.00 37.12 94 HIS A C 1
ATOM 762 O O . HIS A 1 94 ? 4.194 0.545 -24.968 1.00 37.12 94 HIS 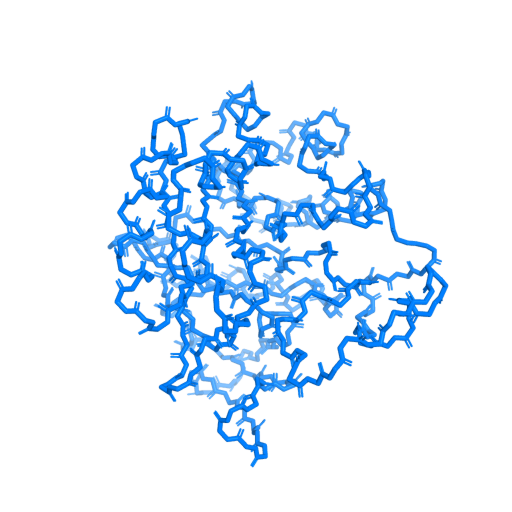A O 1
ATOM 768 N N . LYS A 1 95 ? 2.685 -1.103 -25.071 1.00 34.00 95 LYS A N 1
ATOM 769 C CA . LYS A 1 95 ? 3.245 -1.793 -26.249 1.00 34.00 95 LYS A CA 1
ATOM 770 C C . LYS A 1 95 ? 2.806 -1.102 -27.549 1.00 34.00 95 LYS A C 1
ATOM 772 O O . LYS A 1 95 ? 2.147 -1.692 -28.401 1.00 34.00 95 LYS A O 1
ATOM 777 N N . GLY A 1 96 ? 3.172 0.166 -27.699 1.00 35.03 96 GLY A N 1
ATOM 778 C CA . GLY A 1 96 ? 2.891 0.979 -28.879 1.00 35.03 96 GLY A CA 1
ATOM 779 C C . GLY A 1 96 ? 3.867 2.152 -28.982 1.00 35.03 96 GLY A C 1
ATOM 780 O O . GLY A 1 96 ? 4.469 2.526 -27.979 1.00 35.03 96 GLY A O 1
ATOM 781 N N . PRO A 1 97 ? 4.062 2.739 -30.178 1.00 31.30 97 PRO A N 1
ATOM 782 C CA . PRO A 1 97 ? 4.930 3.902 -30.322 1.00 31.30 97 PRO A CA 1
ATOM 783 C C . PRO A 1 97 ? 4.411 5.034 -29.433 1.00 31.30 97 PRO A C 1
ATOM 785 O O . PRO A 1 97 ? 3.245 5.415 -29.559 1.00 31.30 97 PRO A O 1
ATOM 788 N N . GLN A 1 98 ? 5.272 5.569 -28.559 1.00 40.84 98 GLN A N 1
ATOM 789 C CA . GLN A 1 98 ? 4.936 6.689 -27.681 1.00 40.84 98 GLN A CA 1
ATOM 790 C C . GLN A 1 98 ? 4.415 7.865 -28.516 1.00 40.84 98 GLN A C 1
ATOM 792 O O . GLN A 1 98 ? 5.177 8.625 -29.120 1.00 40.84 98 GLN A O 1
ATOM 797 N N . LYS A 1 99 ? 3.092 8.029 -28.554 1.00 35.44 99 LYS A N 1
ATOM 798 C CA . LYS A 1 99 ? 2.488 9.264 -29.027 1.00 35.44 99 LYS A CA 1
ATOM 799 C C . LYS A 1 99 ? 2.789 10.295 -27.947 1.00 35.44 99 LYS A C 1
ATOM 801 O O . LYS A 1 99 ? 2.410 10.091 -26.797 1.00 35.44 99 LYS A O 1
ATOM 806 N N . ILE A 1 100 ? 3.479 11.376 -28.304 1.00 38.72 100 ILE A N 1
ATOM 807 C CA . ILE A 1 100 ? 3.677 12.515 -27.402 1.00 38.72 100 ILE A CA 1
ATOM 808 C C . ILE A 1 100 ? 2.301 13.159 -27.209 1.00 38.72 100 ILE A C 1
ATOM 810 O O . ILE A 1 100 ? 1.891 14.019 -27.988 1.00 38.72 100 ILE A O 1
ATOM 814 N N . LEU A 1 101 ? 1.555 12.659 -26.225 1.00 40.09 101 LEU A N 1
ATOM 815 C CA . LEU A 1 101 ? 0.284 13.221 -25.799 1.00 40.09 101 LEU A CA 1
ATOM 816 C C . LEU A 1 101 ? 0.578 14.558 -25.125 1.00 40.09 101 LEU A C 1
ATOM 818 O O . LEU A 1 101 ? 1.452 14.660 -24.262 1.00 40.09 101 LEU A O 1
ATOM 822 N N . THR A 1 102 ? -0.131 15.601 -25.541 1.00 38.34 102 THR A N 1
ATOM 823 C CA . THR A 1 102 ? 0.003 16.914 -24.913 1.00 38.34 102 THR A CA 1
ATOM 824 C C . THR A 1 102 ? -0.480 16.859 -23.462 1.00 38.34 102 THR A C 1
ATOM 826 O O . THR A 1 102 ? -1.265 15.991 -23.080 1.00 38.34 102 THR A O 1
ATOM 829 N N . GLN A 1 103 ? -0.049 17.818 -22.637 1.00 41.44 103 GLN A N 1
ATOM 830 C CA . GLN A 1 103 ? -0.369 17.862 -21.202 1.00 41.44 103 GLN A CA 1
ATOM 831 C C . GLN A 1 103 ? -1.885 17.888 -20.899 1.00 41.44 103 GLN A C 1
ATOM 833 O O . GLN A 1 103 ? -2.280 17.662 -19.761 1.00 41.44 103 GLN A O 1
ATOM 838 N N . THR A 1 104 ? -2.733 18.141 -21.901 1.00 36.78 104 THR A N 1
ATOM 839 C CA . THR A 1 104 ? -4.204 18.113 -21.818 1.00 36.78 104 THR A CA 1
ATOM 840 C C . THR A 1 104 ? -4.820 16.787 -22.302 1.00 36.78 104 THR A C 1
ATOM 842 O O . THR A 1 104 ? -5.936 16.465 -21.914 1.00 36.78 104 THR A O 1
ATOM 845 N N . GLU A 1 105 ? -4.112 15.994 -23.114 1.00 38.31 105 GLU A N 1
ATOM 846 C CA . GLU A 1 105 ? -4.583 14.697 -23.640 1.00 38.31 105 GLU A CA 1
ATOM 847 C C . GLU A 1 105 ? -4.306 13.524 -22.681 1.00 38.31 105 GLU A C 1
ATOM 849 O O . GLU A 1 105 ? -5.022 12.530 -22.713 1.00 38.31 105 GLU A O 1
ATOM 854 N N . VAL A 1 106 ? -3.325 13.649 -21.778 1.00 42.19 106 VAL A N 1
ATOM 855 C CA . VAL A 1 106 ? -2.986 12.632 -20.749 1.00 42.19 106 VAL A CA 1
ATOM 856 C C . VAL A 1 106 ? -4.068 12.506 -19.648 1.00 42.19 106 VAL A C 1
ATOM 858 O O . VAL A 1 106 ? -3.958 11.681 -18.749 1.00 42.19 106 VAL A O 1
ATOM 861 N N . TYR A 1 107 ? -5.128 13.319 -19.694 1.00 41.72 107 TYR A N 1
ATOM 862 C CA . TYR A 1 107 ? -6.110 13.476 -18.610 1.00 41.72 107 TYR A CA 1
ATOM 863 C C . TYR A 1 107 ? -7.389 12.630 -18.716 1.00 41.72 107 TYR A C 1
ATOM 865 O O . TYR A 1 107 ? -8.218 12.721 -17.810 1.00 41.72 107 TYR A O 1
ATOM 873 N N . LEU A 1 108 ? -7.623 11.908 -19.819 1.00 38.31 108 LEU A N 1
ATOM 874 C CA . LEU A 1 108 ? -9.001 11.590 -20.231 1.00 38.31 108 LEU A CA 1
ATOM 875 C C . LEU A 1 108 ? -9.317 10.147 -20.649 1.00 38.31 108 LEU A C 1
ATOM 877 O O . LEU A 1 108 ? -10.340 9.947 -21.294 1.00 38.31 108 LEU A O 1
ATOM 881 N N . ASP A 1 109 ? -8.545 9.140 -20.233 1.00 45.53 109 ASP A N 1
ATOM 882 C CA . ASP A 1 109 ? -9.072 7.766 -20.252 1.00 45.53 109 ASP A CA 1
ATOM 883 C C . ASP A 1 109 ? -8.399 6.838 -19.226 1.00 45.53 109 ASP A C 1
ATOM 885 O O . ASP A 1 109 ? -7.183 6.891 -19.037 1.00 45.53 109 ASP A O 1
ATOM 889 N N . PHE A 1 110 ? -9.210 5.968 -18.605 1.00 46.47 110 PHE A N 1
ATOM 890 C CA . PHE A 1 110 ? -8.874 5.013 -17.525 1.00 46.47 110 PHE A CA 1
ATOM 891 C C . PHE A 1 110 ? -8.354 5.681 -16.222 1.00 46.47 110 PHE A C 1
ATOM 893 O O . PHE A 1 110 ? -7.245 6.199 -16.174 1.00 46.47 110 PHE A O 1
ATOM 900 N N . TRP A 1 111 ? -9.065 5.693 -15.086 1.00 50.06 111 TRP A N 1
ATOM 901 C CA . TRP A 1 111 ? -10.119 4.796 -14.591 1.00 50.06 111 TRP A CA 1
ATOM 902 C C . TRP A 1 111 ? -11.230 5.618 -13.914 1.00 50.06 111 TRP A C 1
ATOM 904 O O . TRP A 1 111 ? -10.938 6.428 -13.040 1.00 50.06 111 TRP A O 1
ATOM 914 N N . HIS A 1 112 ? -12.507 5.403 -14.253 1.00 55.38 112 HIS A N 1
ATOM 915 C CA . HIS A 1 112 ? -13.635 6.149 -13.659 1.00 55.38 112 HIS A CA 1
ATOM 916 C C . HIS A 1 112 ? -13.992 5.678 -12.232 1.00 55.38 112 HIS A C 1
ATOM 918 O O . HIS A 1 112 ? -15.122 5.273 -11.961 1.00 55.38 112 HIS A O 1
ATOM 924 N N . TYR A 1 113 ? -13.029 5.706 -11.310 1.00 62.88 113 TYR A N 1
ATOM 925 C CA . TYR A 1 113 ? -13.258 5.342 -9.914 1.00 62.88 113 TYR A CA 1
ATOM 926 C C . TYR A 1 113 ? -14.116 6.402 -9.200 1.00 62.88 113 TYR A C 1
ATOM 928 O O . TYR A 1 113 ? -13.698 7.558 -9.134 1.00 62.88 113 TYR A O 1
ATOM 936 N N . PRO A 1 114 ? -15.267 6.037 -8.593 1.00 67.38 114 PRO A N 1
ATOM 937 C CA . PRO A 1 114 ? -16.177 6.995 -7.953 1.00 67.38 114 PRO A CA 1
ATOM 938 C C . PRO A 1 114 ? -15.565 7.835 -6.825 1.00 67.38 114 PRO A C 1
ATOM 940 O O . PRO A 1 114 ? -16.132 8.861 -6.460 1.00 67.38 114 PRO A O 1
ATOM 943 N N . ILE A 1 115 ? -14.444 7.392 -6.245 1.00 71.94 115 ILE A N 1
ATOM 944 C CA . ILE A 1 115 ? -13.756 8.110 -5.166 1.00 71.94 115 ILE A CA 1
ATOM 945 C C . ILE A 1 115 ? -13.066 9.399 -5.636 1.00 71.94 115 ILE A C 1
ATOM 947 O O . ILE A 1 115 ? -12.859 10.309 -4.842 1.00 71.94 115 ILE A O 1
ATOM 951 N N . ALA A 1 116 ? -12.696 9.478 -6.915 1.00 72.75 116 ALA A N 1
ATOM 952 C CA . ALA A 1 116 ? -11.843 10.531 -7.437 1.00 72.75 116 ALA A CA 1
ATOM 953 C C . ALA A 1 116 ? -12.632 11.367 -8.459 1.00 72.75 116 ALA A C 1
ATOM 955 O O . ALA A 1 116 ? -13.085 10.870 -9.488 1.00 72.75 116 ALA A O 1
ATOM 956 N N . THR A 1 117 ? -12.790 12.664 -8.185 1.00 69.19 117 THR A N 1
ATOM 957 C CA . THR A 1 117 ? -13.435 13.638 -9.089 1.00 69.19 117 THR A CA 1
ATOM 958 C C . THR A 1 117 ? -12.422 14.690 -9.544 1.00 69.19 117 THR A C 1
ATOM 960 O O . THR A 1 117 ? -11.422 14.885 -8.868 1.00 69.19 117 THR A O 1
ATOM 963 N N . VAL A 1 118 ? -12.627 15.330 -10.703 1.00 67.31 118 VAL A N 1
ATOM 964 C CA . VAL A 1 118 ? -11.692 16.339 -11.251 1.00 67.31 118 VAL A CA 1
ATOM 965 C C . VAL A 1 118 ? -11.956 17.722 -10.627 1.00 67.31 118 VAL A C 1
ATOM 967 O O . VAL A 1 118 ? -13.118 18.127 -10.577 1.00 67.31 118 VAL A O 1
ATOM 970 N N . PRO A 1 119 ? -10.919 18.504 -10.256 1.00 71.81 119 PRO A N 1
ATOM 971 C CA . PRO A 1 119 ? -9.506 18.119 -10.176 1.00 71.81 119 PRO A CA 1
ATOM 972 C C . PRO A 1 119 ? -9.267 17.149 -9.015 1.00 71.81 119 PRO A C 1
ATOM 974 O O . PRO A 1 119 ? -10.051 17.133 -8.078 1.00 71.81 119 PRO A O 1
ATOM 977 N N . TRP A 1 120 ? -8.170 16.393 -9.070 1.00 74.81 120 TRP A N 1
ATOM 978 C CA . TRP A 1 120 ? -7.683 15.548 -7.975 1.00 74.81 120 TRP A CA 1
ATOM 979 C C . TRP A 1 120 ? -6.224 15.929 -7.718 1.00 74.81 120 TRP A C 1
ATOM 981 O O . TRP A 1 120 ? -5.395 15.885 -8.634 1.00 74.81 120 TRP A O 1
ATOM 991 N N . ASN A 1 121 ? -5.946 16.412 -6.508 1.00 77.94 121 ASN A N 1
ATOM 992 C CA . ASN A 1 121 ? -4.676 17.007 -6.093 1.00 77.94 121 ASN A CA 1
ATOM 993 C C . ASN A 1 121 ? -4.237 16.482 -4.709 1.00 77.94 121 ASN A C 1
ATOM 995 O O . ASN A 1 121 ? -4.913 15.640 -4.123 1.00 77.94 121 ASN A O 1
ATOM 999 N N . GLU A 1 122 ? -3.098 16.968 -4.206 1.00 79.94 122 GLU A N 1
ATOM 1000 C CA . GLU A 1 122 ? -2.519 16.537 -2.922 1.00 79.94 122 GLU A CA 1
ATOM 1001 C C . GLU A 1 122 ? -3.476 16.727 -1.732 1.00 79.94 122 GLU A C 1
ATOM 1003 O O . GLU A 1 122 ? -3.616 15.823 -0.914 1.00 79.94 122 GLU A O 1
ATOM 1008 N N . THR A 1 123 ? -4.200 17.852 -1.683 1.00 85.69 123 THR A N 1
ATOM 1009 C CA . THR A 1 123 ? -5.183 18.150 -0.633 1.00 85.69 123 THR A CA 1
ATOM 1010 C C . THR A 1 123 ? -6.366 17.197 -0.694 1.00 85.69 123 THR A C 1
ATOM 1012 O O . THR A 1 123 ? -6.725 16.611 0.316 1.00 85.69 123 THR A O 1
ATOM 1015 N N . GLN A 1 124 ? -6.940 16.978 -1.877 1.00 85.56 124 GLN A N 1
ATOM 1016 C CA . GLN A 1 124 ? -8.123 16.126 -2.028 1.00 85.56 124 GLN A CA 1
ATOM 1017 C C . GLN A 1 124 ? -7.819 14.643 -1.779 1.00 85.56 124 GLN A C 1
ATOM 1019 O O . GLN A 1 124 ? -8.651 13.947 -1.202 1.00 85.56 124 GLN A O 1
ATOM 1024 N N . GLU A 1 125 ? -6.636 14.158 -2.177 1.00 86.69 125 GLU A N 1
ATOM 1025 C CA . GLU A 1 125 ? -6.205 12.801 -1.820 1.00 86.69 125 GLU A CA 1
ATOM 1026 C C . GLU A 1 125 ? -5.900 12.697 -0.323 1.00 86.69 125 GLU A C 1
ATOM 1028 O O . GLU A 1 125 ? -6.279 11.704 0.290 1.00 86.69 125 GLU A O 1
ATOM 1033 N N . GLY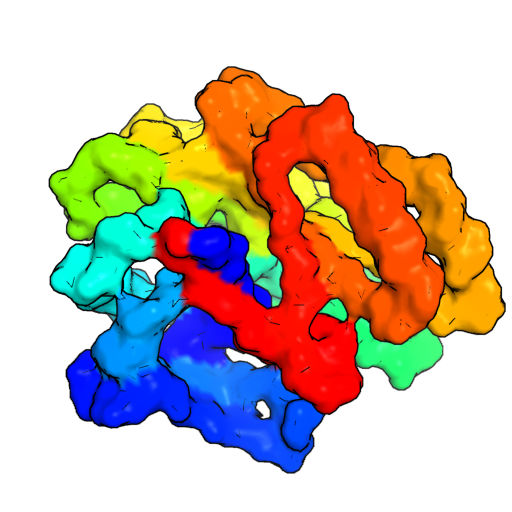 A 1 126 ? -5.281 13.723 0.273 1.00 90.19 126 GLY A N 1
ATOM 1034 C CA . GLY A 1 126 ? -4.998 13.770 1.705 1.00 90.19 126 GLY A CA 1
ATOM 1035 C C . GLY A 1 126 ? -6.259 13.780 2.571 1.00 90.19 126 GLY A C 1
ATOM 1036 O O . GLY A 1 126 ? -6.350 12.999 3.519 1.00 90.19 126 GLY A O 1
ATOM 1037 N N . ASP A 1 127 ? -7.248 14.600 2.213 1.00 90.81 127 ASP A N 1
ATOM 1038 C CA . ASP A 1 127 ? -8.558 14.667 2.869 1.00 90.81 127 ASP A CA 1
ATOM 1039 C C . ASP A 1 127 ? -9.294 13.316 2.777 1.00 90.81 127 ASP A C 1
ATOM 1041 O O . ASP A 1 127 ? -9.776 12.807 3.792 1.00 90.81 127 ASP A O 1
ATOM 1045 N N . ASP A 1 128 ? -9.325 12.686 1.592 1.00 90.38 128 ASP A N 1
ATOM 1046 C CA . ASP A 1 128 ? -9.900 11.345 1.396 1.00 90.38 128 ASP A CA 1
ATOM 1047 C C . ASP A 1 128 ? -9.158 10.286 2.225 1.00 90.38 128 ASP A C 1
ATOM 1049 O O . ASP A 1 128 ? -9.769 9.534 2.986 1.00 90.38 128 ASP A O 1
ATOM 1053 N N . ALA A 1 129 ? -7.827 10.241 2.140 1.00 91.06 129 ALA A N 1
ATOM 1054 C CA . ALA A 1 129 ? -7.012 9.299 2.900 1.00 91.06 129 ALA A CA 1
ATOM 1055 C C . ALA A 1 129 ? -7.203 9.463 4.417 1.00 91.06 129 ALA A C 1
ATOM 1057 O O . ALA A 1 129 ? -7.195 8.462 5.140 1.00 91.06 129 ALA A O 1
ATOM 1058 N N . SER A 1 130 ? -7.387 10.697 4.900 1.00 93.75 130 SER A N 1
ATOM 1059 C CA . SER A 1 130 ? -7.635 10.997 6.311 1.00 93.75 130 SER A CA 1
ATOM 1060 C C . SER A 1 130 ? -9.036 10.553 6.748 1.00 93.75 130 SER A C 1
ATOM 1062 O O . SER A 1 130 ? -9.152 9.811 7.723 1.00 93.75 130 SER A O 1
ATOM 1064 N N . ASP A 1 131 ? -10.096 10.869 5.992 1.00 94.38 131 ASP A N 1
ATOM 1065 C CA . ASP A 1 131 ? -11.459 10.395 6.289 1.00 94.38 131 ASP A CA 1
ATOM 1066 C C . ASP A 1 131 ? -11.550 8.856 6.267 1.00 94.38 131 ASP A C 1
ATOM 1068 O O . ASP A 1 131 ? -12.117 8.237 7.176 1.00 94.38 131 ASP A O 1
ATOM 1072 N N . TRP A 1 132 ? -10.939 8.188 5.284 1.00 93.25 132 TRP A N 1
ATOM 1073 C CA . TRP A 1 132 ? -10.883 6.722 5.260 1.00 93.25 132 TRP A CA 1
ATOM 1074 C C . TRP A 1 132 ? -10.161 6.141 6.474 1.00 93.25 132 TRP A C 1
ATOM 1076 O O . TRP A 1 132 ? -10.673 5.192 7.076 1.00 93.25 132 TRP A O 1
ATOM 1086 N N . ALA A 1 133 ? -9.023 6.717 6.865 1.00 93.12 133 ALA A N 1
ATOM 1087 C CA . ALA A 1 133 ? -8.266 6.272 8.028 1.00 93.12 133 ALA A CA 1
ATOM 1088 C C . ALA A 1 133 ? -8.998 6.549 9.355 1.00 93.12 133 ALA A C 1
ATOM 1090 O O . ALA A 1 133 ? -8.993 5.697 10.243 1.00 93.12 133 ALA A O 1
ATOM 1091 N N . GLU A 1 134 ? -9.701 7.678 9.483 1.00 94.31 134 GLU A N 1
ATOM 1092 C CA . GLU A 1 134 ? -10.573 7.958 10.627 1.00 94.31 134 GLU A CA 1
ATOM 1093 C C . GLU A 1 134 ? -11.756 6.990 10.709 1.00 94.31 134 GLU A C 1
ATOM 1095 O O . GLU A 1 134 ? -12.092 6.509 11.791 1.00 94.31 134 GLU A O 1
ATOM 1100 N N . GLY A 1 135 ? -12.415 6.715 9.580 1.00 93.44 135 GLY A N 1
ATOM 1101 C CA . GLY A 1 135 ? -13.512 5.750 9.508 1.00 93.44 135 GLY A CA 1
ATOM 1102 C C . GLY A 1 135 ? -13.047 4.347 9.893 1.00 93.44 135 GLY A C 1
ATOM 1103 O O . GLY A 1 135 ? -13.704 3.680 10.690 1.00 93.44 135 GLY A O 1
ATOM 1104 N N . PHE A 1 136 ? -11.871 3.945 9.403 1.00 91.31 136 PHE A N 1
ATOM 1105 C CA . PHE A 1 136 ? -11.209 2.714 9.817 1.00 91.31 136 PHE A CA 1
ATOM 1106 C C . PHE A 1 136 ? -10.938 2.712 11.325 1.00 91.31 136 PHE A C 1
ATOM 1108 O O . PHE A 1 136 ? -11.340 1.769 11.993 1.00 91.31 136 PHE A O 1
ATOM 1115 N N . ALA A 1 137 ? -10.333 3.765 11.886 1.00 91.38 137 ALA A N 1
ATOM 1116 C CA . ALA A 1 137 ? -10.028 3.850 13.318 1.00 91.38 137 ALA A CA 1
ATOM 1117 C C . ALA A 1 137 ? -11.286 3.719 14.197 1.00 91.38 137 ALA A C 1
ATOM 1119 O O . ALA A 1 137 ? -11.275 2.990 15.189 1.00 91.38 137 ALA A O 1
ATOM 1120 N N . LYS A 1 138 ? -12.385 4.376 13.795 1.00 91.44 138 LYS A N 1
ATOM 1121 C CA . LYS A 1 138 ? -13.691 4.326 14.476 1.00 91.44 138 LYS A CA 1
ATOM 1122 C C . LYS A 1 138 ? -14.298 2.918 14.486 1.00 91.44 138 LYS A C 1
ATOM 1124 O O . LYS A 1 138 ? -14.923 2.562 15.473 1.00 91.44 138 LYS A O 1
ATOM 1129 N N . VAL A 1 139 ? -14.111 2.129 13.424 1.00 90.62 139 VAL A N 1
ATOM 1130 C CA . VAL A 1 139 ? -14.613 0.741 13.330 1.00 90.62 139 VAL A CA 1
ATOM 1131 C C . VAL A 1 139 ? -13.627 -0.281 13.909 1.00 90.62 139 VAL A C 1
ATOM 1133 O O . VAL A 1 139 ? -14.026 -1.348 14.368 1.00 90.62 139 VAL A O 1
ATOM 1136 N N . TRP A 1 140 ? -12.329 0.021 13.895 1.00 88.62 140 TRP A N 1
ATOM 1137 C CA . TRP A 1 140 ? -11.291 -0.879 14.387 1.00 88.62 140 TRP A CA 1
ATOM 1138 C C . TRP A 1 140 ? -11.329 -1.024 15.912 1.00 88.62 140 TRP A C 1
ATOM 1140 O O . TRP A 1 140 ? -11.049 -2.114 16.408 1.00 88.62 140 TRP A O 1
ATOM 1150 N N . GLU A 1 141 ? -11.691 0.039 16.643 1.00 85.44 141 GLU A N 1
ATOM 1151 C CA . GLU A 1 141 ? -11.885 0.079 18.110 1.00 85.44 141 GLU A CA 1
ATOM 1152 C C . GLU A 1 141 ? -10.695 -0.435 18.960 1.00 85.44 141 GLU A C 1
ATOM 1154 O O . GLU A 1 141 ? -10.824 -0.688 20.156 1.00 85.44 141 GLU A O 1
ATOM 1159 N N . ASP A 1 142 ? -9.512 -0.572 18.363 1.00 81.94 142 ASP A N 1
ATOM 1160 C CA . ASP A 1 142 ? -8.270 -1.008 19.005 1.00 81.94 142 ASP A CA 1
ATOM 1161 C C . ASP A 1 142 ? -7.188 0.052 18.748 1.00 81.94 142 ASP A C 1
ATOM 1163 O O . ASP A 1 142 ? -6.984 0.498 17.620 1.00 81.94 142 ASP A O 1
ATOM 1167 N N . SER A 1 143 ? -6.507 0.494 19.805 1.00 71.75 143 SER A N 1
ATOM 1168 C CA . SER A 1 143 ? -5.449 1.510 19.732 1.00 71.75 143 SER A CA 1
ATOM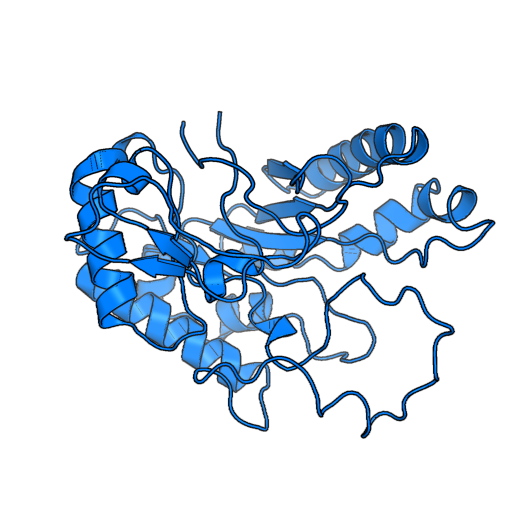 1169 C C . SER A 1 143 ? -4.123 0.972 19.182 1.00 71.75 143 SER A C 1
ATOM 1171 O O . SER A 1 143 ? -3.175 1.737 19.000 1.00 71.75 143 SER A O 1
ATOM 1173 N N . SER A 1 144 ? -4.033 -0.333 18.917 1.00 85.62 144 SER A N 1
ATOM 1174 C CA . SER A 1 144 ? -2.848 -0.984 18.369 1.00 85.62 144 SER A CA 1
ATOM 1175 C C . SER A 1 144 ? -2.598 -0.557 16.914 1.00 85.62 144 SER A C 1
ATOM 1177 O O . SER A 1 144 ? -3.448 -0.800 16.053 1.00 85.62 144 SER A O 1
ATOM 1179 N N . PRO A 1 145 ? -1.420 0.010 16.583 1.00 90.94 145 PRO A N 1
ATOM 1180 C CA . PRO A 1 145 ? -1.137 0.468 15.230 1.00 90.94 145 PRO A CA 1
ATOM 1181 C C . PRO A 1 145 ? -1.078 -0.695 14.234 1.00 90.94 145 PRO A C 1
ATOM 1183 O O . PRO A 1 145 ? -0.202 -1.569 14.324 1.00 90.94 145 PRO A O 1
ATOM 1186 N N . ILE A 1 146 ? -1.973 -0.661 13.243 1.00 92.75 146 ILE A N 1
ATOM 1187 C CA . ILE A 1 146 ? -2.102 -1.669 12.179 1.00 92.75 146 ILE A CA 1
ATOM 1188 C C . ILE A 1 146 ? -2.221 -1.070 10.769 1.00 92.75 146 ILE A C 1
ATOM 1190 O O . ILE A 1 146 ? -1.955 -1.774 9.797 1.00 92.75 146 ILE A O 1
ATOM 1194 N N . LEU A 1 147 ? -2.570 0.210 10.618 1.00 92.31 147 LEU A N 1
ATOM 1195 C CA . LEU A 1 147 ? -2.742 0.824 9.299 1.00 92.31 147 LEU A CA 1
ATOM 1196 C C . LEU A 1 147 ? -1.377 1.036 8.611 1.00 92.31 147 LEU A C 1
ATOM 1198 O O . LEU A 1 147 ? -0.419 1.510 9.222 1.00 92.31 147 LEU A O 1
ATOM 1202 N N . ALA A 1 148 ? -1.286 0.662 7.341 1.00 93.62 148 ALA A N 1
ATOM 1203 C CA . ALA A 1 148 ? -0.251 1.054 6.399 1.00 93.62 148 ALA A CA 1
ATOM 1204 C C . ALA A 1 148 ? -0.816 2.188 5.541 1.00 93.62 148 ALA A C 1
ATOM 1206 O O . ALA A 1 148 ? -1.882 2.029 4.942 1.00 93.62 148 ALA A O 1
ATOM 1207 N N . ALA A 1 149 ? -0.124 3.322 5.530 1.00 92.38 149 ALA A N 1
ATOM 1208 C CA . ALA A 1 149 ? -0.571 4.531 4.853 1.00 92.38 149 ALA A CA 1
ATOM 1209 C C . ALA A 1 149 ? 0.376 4.944 3.718 1.00 92.38 149 ALA A C 1
ATOM 1211 O O . ALA A 1 149 ? 1.573 4.644 3.729 1.00 92.38 149 ALA A O 1
ATOM 1212 N N . GLY A 1 150 ? -0.177 5.664 2.746 1.00 87.69 150 GLY A N 1
ATOM 1213 C CA . GLY A 1 150 ? 0.469 5.951 1.474 1.00 87.69 150 GLY A CA 1
ATOM 1214 C C . GLY A 1 150 ? 0.066 4.934 0.409 1.00 87.69 150 GLY A C 1
ATOM 1215 O O . GLY A 1 150 ? -1.074 4.956 -0.048 1.00 87.69 150 GLY A O 1
ATOM 1216 N N . GLY A 1 151 ? 0.994 4.059 0.017 1.00 85.81 151 GLY A N 1
ATOM 1217 C CA . GLY A 1 151 ? 0.785 3.104 -1.079 1.00 85.81 151 GLY A CA 1
ATOM 1218 C C . GLY A 1 151 ? 0.892 3.744 -2.466 1.00 85.81 151 GLY A C 1
ATOM 1219 O O . GLY A 1 151 ? 0.270 3.270 -3.410 1.00 85.81 151 GLY A O 1
ATOM 1220 N N . TYR A 1 152 ? 1.643 4.844 -2.566 1.00 84.94 152 TYR A N 1
ATOM 1221 C CA . TYR A 1 152 ? 1.784 5.664 -3.772 1.00 84.94 152 TYR A CA 1
ATOM 1222 C C . TYR A 1 152 ? 2.780 5.080 -4.779 1.00 84.94 152 TYR A C 1
ATOM 1224 O O . TYR A 1 152 ? 3.799 4.527 -4.366 1.00 84.94 152 TYR A O 1
ATOM 1232 N N . ALA A 1 153 ? 2.540 5.268 -6.074 1.00 76.12 153 ALA A N 1
ATOM 1233 C CA . ALA A 1 153 ? 3.283 4.672 -7.190 1.00 76.12 153 ALA A CA 1
ATOM 1234 C C . ALA A 1 153 ? 4.684 5.269 -7.470 1.00 76.12 153 ALA A C 1
ATOM 1236 O O . ALA A 1 153 ? 5.354 4.818 -8.399 1.00 76.12 153 ALA A O 1
ATOM 1237 N N . ILE A 1 154 ? 5.123 6.246 -6.658 1.00 67.25 154 ILE A N 1
ATOM 1238 C CA . ILE A 1 154 ? 6.231 7.207 -6.870 1.00 67.25 154 ILE A CA 1
ATOM 1239 C C . ILE A 1 154 ? 5.872 8.357 -7.835 1.00 67.25 154 ILE A C 1
ATOM 1241 O O . ILE A 1 154 ? 5.142 8.156 -8.805 1.00 67.25 154 ILE A O 1
ATOM 1245 N N . PRO A 1 155 ? 6.406 9.580 -7.606 1.00 55.84 155 PRO A N 1
ATOM 1246 C CA . PRO A 1 155 ? 6.159 10.728 -8.471 1.00 55.84 155 PRO A CA 1
ATOM 1247 C C . PRO A 1 155 ? 6.580 10.461 -9.919 1.00 55.84 155 PRO A C 1
ATOM 1249 O O . PRO A 1 155 ? 7.763 10.476 -10.268 1.00 55.84 155 PRO A O 1
ATOM 1252 N N . PHE A 1 156 ? 5.583 10.325 -10.789 1.00 51.78 156 PHE A N 1
ATOM 1253 C CA . PHE A 1 156 ? 5.761 10.511 -12.220 1.00 51.78 156 PHE A CA 1
ATOM 1254 C C . PHE A 1 156 ? 6.291 11.935 -12.447 1.00 51.78 156 PHE A C 1
ATOM 1256 O O . PHE A 1 156 ? 5.625 12.891 -12.038 1.00 51.78 156 PHE A O 1
ATOM 1263 N N . PRO A 1 157 ? 7.432 12.128 -13.139 1.00 45.56 157 PRO A N 1
ATOM 1264 C CA . PRO A 1 157 ? 8.038 13.454 -13.326 1.00 45.56 157 PRO A CA 1
ATOM 1265 C C . PRO A 1 157 ? 7.139 14.447 -14.089 1.00 45.56 157 PRO A C 1
ATOM 1267 O O . PRO A 1 157 ? 7.435 15.635 -14.157 1.00 45.56 157 PRO A O 1
ATOM 1270 N N . TYR A 1 158 ? 6.012 13.979 -14.629 1.00 46.41 158 TYR A N 1
ATOM 1271 C CA . TYR A 1 158 ? 4.961 14.782 -15.246 1.00 46.41 158 TYR A CA 1
ATOM 1272 C C . TYR A 1 158 ? 4.080 15.567 -14.249 1.00 46.41 158 TYR A C 1
ATOM 1274 O O . TYR A 1 158 ? 3.287 16.400 -14.696 1.00 46.41 158 TYR A O 1
ATOM 1282 N N . ARG A 1 159 ? 4.201 15.347 -12.926 1.00 51.34 159 ARG A N 1
ATOM 1283 C CA . ARG A 1 159 ? 3.600 16.200 -11.880 1.00 51.34 159 ARG A CA 1
ATOM 1284 C C . ARG A 1 159 ? 4.556 16.413 -10.701 1.00 51.34 159 ARG A C 1
ATOM 1286 O O . ARG A 1 159 ? 4.619 15.606 -9.780 1.00 51.34 159 ARG A O 1
ATOM 1293 N N . GLU A 1 160 ? 5.231 17.562 -10.691 1.00 48.81 160 GLU A N 1
ATOM 1294 C CA . GLU A 1 160 ? 6.195 17.968 -9.648 1.00 48.81 160 GLU A CA 1
ATOM 1295 C C . GLU A 1 160 ? 5.599 18.087 -8.225 1.00 48.81 160 GLU A C 1
ATOM 1297 O O . GLU A 1 160 ? 6.348 18.191 -7.258 1.00 48.81 160 GLU A O 1
ATOM 1302 N N . SER A 1 161 ? 4.270 18.046 -8.076 1.00 51.44 161 SER A N 1
ATOM 1303 C CA . SER A 1 161 ? 3.551 18.146 -6.797 1.00 51.44 161 SER A CA 1
ATOM 1304 C C . SER A 1 161 ? 3.060 16.808 -6.222 1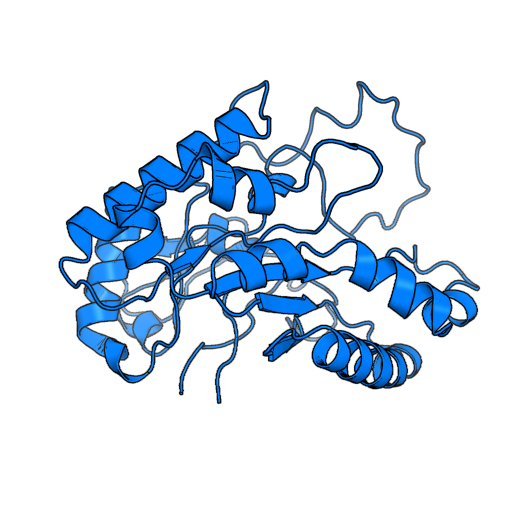.00 51.44 161 SER A C 1
ATOM 1306 O O . SER A 1 161 ? 2.267 16.813 -5.288 1.00 51.44 161 SER A O 1
ATOM 1308 N N . TRP A 1 162 ? 3.431 15.657 -6.804 1.00 62.38 162 TRP A N 1
ATOM 1309 C CA . TRP A 1 162 ? 2.824 14.354 -6.464 1.00 62.38 162 TRP A CA 1
ATOM 1310 C C . TRP A 1 162 ? 3.731 13.376 -5.679 1.00 62.38 162 TRP A C 1
ATOM 1312 O O . TRP A 1 162 ? 3.891 12.217 -6.057 1.00 62.38 162 TRP A O 1
ATOM 1322 N N . PRO A 1 163 ? 4.279 13.810 -4.526 1.00 60.38 163 PRO A N 1
ATOM 1323 C CA . PRO A 1 163 ? 4.443 12.945 -3.362 1.00 60.38 163 PRO A CA 1
ATOM 1324 C C . PRO A 1 163 ? 3.619 13.480 -2.179 1.00 60.38 163 PRO A C 1
ATOM 1326 O O . PRO A 1 163 ? 4.021 14.381 -1.448 1.00 60.38 163 PRO A O 1
ATOM 1329 N N . ASN A 1 164 ? 2.471 12.857 -1.960 1.00 79.06 164 ASN A N 1
ATOM 1330 C CA . ASN A 1 164 ? 1.492 13.146 -0.914 1.00 79.06 164 ASN A CA 1
ATOM 1331 C C . ASN A 1 164 ? 1.820 12.524 0.453 1.00 79.06 164 ASN A C 1
ATOM 1333 O O . ASN A 1 164 ? 1.229 12.949 1.437 1.00 79.06 164 ASN A O 1
ATOM 1337 N N . LEU A 1 165 ? 2.787 11.603 0.596 1.00 87.88 165 LEU A N 1
ATOM 1338 C CA . LEU A 1 165 ? 3.134 11.091 1.937 1.00 87.88 165 LEU A CA 1
ATOM 1339 C C . LEU A 1 165 ? 3.625 12.190 2.908 1.00 87.88 165 LEU A C 1
ATOM 1341 O O . LEU A 1 165 ? 3.139 12.216 4.038 1.00 87.88 165 LEU A O 1
ATOM 1345 N N . PRO A 1 166 ? 4.544 13.103 2.531 1.00 89.88 166 PRO A N 1
ATOM 1346 C CA . PRO A 1 166 ? 4.869 14.258 3.366 1.00 89.88 166 PRO A CA 1
ATOM 1347 C C . PRO A 1 166 ? 3.628 15.062 3.779 1.00 89.88 166 PRO A C 1
ATOM 1349 O O . PRO A 1 166 ? 3.502 15.388 4.954 1.00 89.88 166 PRO A O 1
ATOM 1352 N N . TYR A 1 167 ? 2.691 15.292 2.851 1.00 90.31 167 TYR A N 1
ATOM 1353 C CA . TYR A 1 167 ? 1.437 16.011 3.103 1.00 90.31 167 TYR A CA 1
ATOM 1354 C C . TYR A 1 167 ? 0.486 15.250 4.044 1.00 90.31 167 TYR A C 1
ATOM 1356 O O . TYR A 1 167 ? -0.086 15.855 4.951 1.00 90.31 167 TYR A O 1
ATOM 1364 N N . LEU A 1 168 ? 0.366 13.920 3.906 1.00 91.75 168 LEU A N 1
ATOM 1365 C CA . LEU A 1 168 ? -0.351 13.080 4.871 1.00 91.75 168 LEU A CA 1
ATOM 1366 C C . LEU A 1 168 ? 0.224 13.262 6.274 1.00 91.75 168 LEU A C 1
ATOM 1368 O O . LEU A 1 168 ? -0.523 13.465 7.223 1.00 91.75 168 LEU A O 1
ATOM 1372 N N . ILE A 1 169 ? 1.550 13.187 6.398 1.00 93.94 169 ILE A N 1
ATOM 1373 C CA . ILE A 1 169 ? 2.244 13.232 7.685 1.00 93.94 169 ILE A CA 1
ATOM 1374 C C . ILE A 1 169 ? 2.157 14.620 8.333 1.00 93.94 169 ILE A C 1
ATOM 1376 O O . ILE A 1 169 ? 1.999 14.687 9.553 1.00 93.94 169 ILE A O 1
ATOM 1380 N N . SER A 1 170 ? 2.312 15.713 7.579 1.00 92.75 170 SER A N 1
ATOM 1381 C CA . SER A 1 170 ? 2.377 17.060 8.165 1.00 92.75 170 SER A CA 1
ATOM 1382 C C . SER A 1 170 ? 1.024 17.763 8.266 1.00 92.75 170 SER A C 1
ATOM 1384 O O . SER A 1 170 ? 0.791 18.431 9.271 1.00 92.75 170 SER A O 1
ATOM 1386 N N . GLU A 1 171 ? 0.130 17.584 7.286 1.00 93.31 171 GLU A N 1
ATOM 1387 C CA . GLU A 1 171 ? -1.126 18.342 7.192 1.00 93.31 171 GLU A CA 1
ATOM 1388 C C . GLU A 1 171 ? -2.378 17.479 7.416 1.00 93.31 171 GLU A C 1
ATOM 1390 O O . GLU A 1 171 ? -3.235 17.844 8.220 1.00 93.31 171 GLU A O 1
ATOM 1395 N N . ALA A 1 172 ? -2.518 16.347 6.711 1.00 94.06 172 ALA A N 1
ATOM 1396 C CA . ALA A 1 172 ? -3.814 15.660 6.628 1.00 94.06 172 ALA A CA 1
ATOM 1397 C C . ALA A 1 172 ? -4.109 14.712 7.807 1.00 94.06 172 ALA A C 1
ATOM 1399 O O . ALA A 1 172 ? -5.264 14.584 8.224 1.00 94.06 172 ALA A O 1
ATOM 1400 N N . TYR A 1 173 ? -3.104 14.012 8.344 1.00 95.06 173 TYR A N 1
ATOM 1401 C CA . TYR A 1 173 ? -3.297 13.037 9.422 1.00 95.06 173 TYR A CA 1
ATOM 1402 C C . TYR A 1 173 ? -3.192 13.681 10.803 1.00 95.06 173 TYR A C 1
ATOM 1404 O O . TYR A 1 173 ? -2.115 14.060 11.263 1.00 95.06 173 TYR A O 1
ATOM 1412 N N . ASN A 1 174 ? -4.315 13.697 11.521 1.00 94.19 174 ASN A N 1
ATOM 1413 C CA . ASN A 1 174 ? -4.333 14.037 12.939 1.00 94.19 174 ASN A CA 1
ATOM 1414 C C . ASN A 1 174 ? -3.727 12.926 13.821 1.00 94.19 174 ASN A C 1
ATOM 1416 O O . ASN A 1 174 ? -3.540 11.783 13.398 1.00 94.19 174 ASN A O 1
ATOM 1420 N N . GLU A 1 175 ? -3.479 13.250 15.091 1.00 92.69 175 GLU A N 1
ATOM 1421 C CA . GLU A 1 175 ? -2.878 12.340 16.077 1.00 92.69 175 GLU A CA 1
ATOM 1422 C C . GLU A 1 175 ? -3.613 10.997 16.234 1.00 92.69 175 GLU A C 1
ATOM 1424 O O . GLU A 1 175 ? -2.976 9.978 16.497 1.00 92.69 175 GLU A O 1
ATOM 1429 N N . SER A 1 176 ? -4.937 10.948 16.035 1.00 91.44 176 SER A N 1
ATOM 1430 C CA . SER A 1 176 ? -5.690 9.685 16.126 1.00 91.44 176 SER A CA 1
ATOM 1431 C C . SER A 1 176 ? -5.410 8.778 14.927 1.00 91.44 176 SER A C 1
ATOM 1433 O O . SER A 1 176 ? -5.189 7.578 15.100 1.00 91.44 176 SER A O 1
ATOM 1435 N N . VAL A 1 177 ? -5.331 9.349 13.721 1.00 93.81 177 VAL A N 1
ATOM 1436 C CA . VAL A 1 177 ? -4.908 8.621 12.516 1.00 93.81 177 VAL A CA 1
ATOM 1437 C C . VAL A 1 177 ? -3.444 8.179 12.633 1.00 93.81 177 VAL A C 1
ATOM 1439 O O . VAL A 1 177 ? -3.119 7.021 12.356 1.00 93.81 177 VAL A O 1
ATOM 1442 N N . LYS A 1 178 ? -2.552 9.044 13.131 1.00 94.12 178 LYS A N 1
ATOM 1443 C CA . LYS A 1 178 ? -1.141 8.699 13.383 1.00 94.12 178 LYS A CA 1
ATOM 1444 C C . LYS A 1 178 ? -0.959 7.612 14.442 1.00 94.12 178 LYS A C 1
ATOM 1446 O O . LYS A 1 178 ? -0.023 6.815 14.336 1.00 94.12 178 LYS A O 1
ATOM 1451 N N . ALA A 1 179 ? -1.840 7.542 15.441 1.00 92.69 179 ALA A N 1
ATOM 1452 C CA . ALA A 1 179 ? -1.815 6.504 16.469 1.00 92.69 179 ALA A CA 1
ATOM 1453 C C . ALA A 1 179 ? -2.153 5.114 15.903 1.00 92.69 179 ALA A C 1
ATOM 1455 O O . ALA A 1 179 ? -1.445 4.157 16.210 1.00 92.69 179 ALA A O 1
ATOM 1456 N N . VAL A 1 180 ? -3.165 4.998 15.030 1.00 93.88 180 VAL A N 1
ATOM 1457 C CA . VAL A 1 180 ? -3.497 3.717 14.364 1.00 93.88 180 VAL A CA 1
ATOM 1458 C C . VAL A 1 180 ? -2.568 3.384 13.189 1.00 93.88 180 VAL A C 1
ATOM 1460 O O . VAL A 1 180 ? -2.490 2.224 12.770 1.00 93.88 180 VAL A O 1
ATOM 1463 N N . THR A 1 181 ? -1.829 4.371 12.673 1.00 95.25 181 THR A N 1
ATOM 1464 C CA . THR A 1 181 ? -0.833 4.187 11.610 1.00 95.25 181 THR A CA 1
ATOM 1465 C C . THR A 1 181 ? 0.428 3.511 12.143 1.00 95.25 181 THR A C 1
ATOM 1467 O O . THR A 1 181 ? 1.131 4.008 13.024 1.00 95.25 181 THR A O 1
ATOM 1470 N N . ARG A 1 182 ? 0.730 2.341 11.584 1.00 95.19 182 ARG A N 1
ATOM 1471 C CA . ARG A 1 182 ? 1.875 1.494 11.928 1.00 95.19 182 ARG A CA 1
ATOM 1472 C C . ARG A 1 182 ? 3.118 1.821 11.124 1.00 95.19 182 ARG A C 1
ATOM 1474 O O . ARG A 1 182 ? 4.220 1.747 11.661 1.00 95.19 182 ARG A O 1
ATOM 1481 N N . LEU A 1 183 ? 2.935 2.079 9.836 1.00 95.75 183 LEU A N 1
ATOM 1482 C CA . LEU A 1 183 ? 4.003 2.215 8.857 1.00 95.75 183 LEU A CA 1
ATOM 1483 C C . LEU A 1 183 ? 3.522 3.017 7.657 1.00 95.75 183 LEU A C 1
ATOM 1485 O O . LEU A 1 183 ? 2.317 3.121 7.421 1.00 95.75 183 LEU A O 1
ATOM 1489 N N . TYR A 1 184 ? 4.480 3.482 6.868 1.00 95.06 184 TYR A N 1
ATOM 1490 C CA . TYR A 1 184 ? 4.209 4.071 5.566 1.00 95.06 184 TYR A CA 1
ATOM 1491 C C . TYR A 1 184 ? 4.785 3.198 4.452 1.00 95.06 184 TYR A C 1
ATOM 1493 O O . TYR A 1 184 ? 5.812 2.537 4.644 1.00 95.06 184 TYR A O 1
ATOM 1501 N N . ASN A 1 185 ? 4.130 3.180 3.295 1.00 92.38 185 ASN A N 1
ATOM 1502 C CA . ASN A 1 185 ? 4.614 2.464 2.119 1.00 92.38 185 ASN A CA 1
ATOM 1503 C C . ASN A 1 185 ? 4.458 3.262 0.821 1.00 92.38 185 ASN A C 1
ATOM 1505 O O . ASN A 1 185 ? 3.783 4.292 0.764 1.00 92.38 185 ASN A O 1
ATOM 1509 N N . GLY A 1 186 ? 5.113 2.768 -0.220 1.00 88.62 186 GLY A N 1
ATOM 1510 C CA . GLY A 1 186 ? 5.003 3.228 -1.598 1.00 88.62 186 GLY A CA 1
ATOM 1511 C C . GLY A 1 186 ? 5.671 2.222 -2.527 1.00 88.62 186 GLY A C 1
ATOM 1512 O O . GLY A 1 186 ? 6.327 1.285 -2.066 1.00 88.62 186 GLY A O 1
ATOM 1513 N N . HIS A 1 187 ? 5.469 2.392 -3.824 1.00 84.50 187 HIS A N 1
ATOM 1514 C CA . HIS A 1 187 ? 5.988 1.519 -4.864 1.00 84.50 187 HIS A CA 1
ATOM 1515 C C . HIS A 1 187 ? 7.153 2.185 -5.595 1.00 84.50 187 HIS A C 1
ATOM 1517 O O . HIS A 1 187 ? 7.254 3.408 -5.634 1.00 84.50 187 HIS A O 1
ATOM 1523 N N . LEU A 1 188 ? 8.011 1.383 -6.219 1.00 81.19 188 LEU A N 1
ATOM 1524 C CA . LEU A 1 188 ? 8.992 1.841 -7.192 1.00 81.19 188 LEU A CA 1
ATOM 1525 C C . LEU A 1 188 ? 8.928 0.980 -8.452 1.00 81.19 188 LEU A C 1
ATOM 1527 O O . LEU A 1 188 ? 9.099 -0.239 -8.407 1.00 81.19 188 LEU A O 1
ATOM 1531 N N . TYR A 1 189 ? 8.767 1.662 -9.579 1.00 74.75 189 TYR A N 1
ATOM 1532 C CA . TYR A 1 189 ? 8.850 1.103 -10.919 1.00 74.75 189 TYR A CA 1
ATOM 1533 C C . TYR A 1 189 ? 10.201 1.446 -11.550 1.00 74.75 189 TYR A C 1
ATOM 1535 O O . TYR A 1 189 ? 10.788 2.494 -11.278 1.00 74.75 189 TYR A O 1
ATOM 1543 N N . ALA A 1 190 ? 10.716 0.564 -12.403 1.00 64.38 190 ALA A N 1
ATOM 1544 C CA . ALA A 1 190 ? 11.861 0.892 -13.240 1.00 64.38 190 ALA A CA 1
ATOM 1545 C C . ALA A 1 190 ? 11.400 1.811 -14.386 1.00 64.38 190 ALA A C 1
ATOM 1547 O O . ALA A 1 190 ? 10.604 1.403 -15.223 1.00 64.38 190 ALA A O 1
ATOM 1548 N N . PHE A 1 191 ? 11.924 3.038 -14.462 1.00 56.53 191 PHE A N 1
ATOM 1549 C CA . PHE A 1 191 ? 11.599 4.006 -15.524 1.00 56.53 191 PHE A CA 1
ATOM 1550 C C . PHE A 1 191 ? 12.222 3.687 -16.897 1.00 56.53 191 PHE A C 1
ATOM 1552 O O . PHE A 1 191 ? 12.221 4.535 -17.792 1.00 56.53 191 PHE A O 1
ATOM 1559 N N . SER A 1 192 ? 12.780 2.492 -17.094 1.00 49.91 192 SER A N 1
ATOM 1560 C CA . SER A 1 192 ? 13.146 2.042 -18.435 1.00 49.91 192 SER A CA 1
ATOM 1561 C C . SER A 1 192 ? 11.898 1.666 -19.212 1.00 49.91 192 SER A C 1
ATOM 1563 O O . SER A 1 192 ? 11.280 0.630 -18.990 1.00 49.91 192 SER A O 1
ATOM 1565 N N . ASP A 1 193 ? 11.613 2.460 -20.236 1.00 50.69 193 ASP A N 1
ATOM 1566 C CA . ASP A 1 193 ? 11.038 1.898 -21.449 1.00 50.69 193 ASP A CA 1
ATOM 1567 C C . ASP A 1 193 ? 11.968 0.742 -21.902 1.00 50.69 193 ASP A C 1
ATOM 1569 O O . ASP A 1 193 ? 13.164 1.001 -22.126 1.00 50.69 193 ASP A O 1
ATOM 1573 N N . PRO A 1 194 ? 11.492 -0.523 -21.992 1.00 50.16 194 PRO A N 1
ATOM 1574 C CA . PRO A 1 194 ? 12.300 -1.718 -22.277 1.00 50.16 194 PRO A CA 1
ATOM 1575 C C . PRO A 1 194 ? 12.747 -1.800 -23.752 1.00 50.16 194 PRO A C 1
ATOM 1577 O O . PRO A 1 194 ? 12.743 -2.849 -24.400 1.00 50.16 194 PRO A O 1
ATOM 1580 N N . THR A 1 195 ? 13.163 -0.657 -24.289 1.00 56.38 195 THR A N 1
ATOM 1581 C CA . THR A 1 195 ? 13.820 -0.482 -25.576 1.00 56.38 195 THR A CA 1
ATOM 1582 C C . THR A 1 195 ? 15.108 -1.298 -25.682 1.00 56.38 195 THR A C 1
ATOM 1584 O O . THR A 1 195 ? 15.797 -1.602 -24.701 1.00 56.38 195 THR A O 1
ATOM 1587 N N . VAL A 1 196 ? 15.483 -1.612 -26.924 1.00 51.56 196 VAL A N 1
ATOM 1588 C CA . VAL A 1 196 ? 16.761 -2.255 -27.249 1.00 51.56 196 VAL A CA 1
ATOM 1589 C C . VAL A 1 196 ? 17.913 -1.330 -26.833 1.00 51.56 196 VAL A C 1
ATOM 1591 O O . VAL A 1 196 ? 18.257 -0.394 -27.548 1.00 51.56 196 VAL A O 1
ATOM 1594 N N . GLY A 1 197 ? 18.502 -1.603 -25.665 1.00 62.22 197 GLY A N 1
ATOM 1595 C CA . GLY A 1 197 ? 19.560 -0.787 -25.058 1.00 62.22 197 GLY A CA 1
ATOM 1596 C C . GLY A 1 197 ? 19.241 -0.224 -23.666 1.00 62.22 197 GLY A C 1
ATOM 1597 O O . GLY A 1 197 ? 20.143 0.333 -23.045 1.00 62.22 197 GLY A O 1
ATOM 1598 N N . GLY A 1 198 ? 18.023 -0.406 -23.138 1.00 71.81 198 GLY A N 1
ATOM 1599 C CA . GLY A 1 198 ? 17.655 0.046 -21.787 1.00 71.81 198 GLY A CA 1
ATOM 1600 C C . GLY A 1 198 ? 18.380 -0.695 -20.653 1.00 71.81 198 GLY A C 1
ATOM 1601 O O . GLY A 1 198 ? 18.751 -0.087 -19.650 1.00 71.81 198 GLY A O 1
ATOM 1602 N N . LEU A 1 199 ? 18.674 -1.990 -20.829 1.00 74.00 199 LEU A N 1
ATOM 1603 C CA . LEU A 1 199 ? 19.295 -2.825 -19.791 1.00 74.00 199 LEU A CA 1
ATOM 1604 C C . LEU A 1 199 ? 20.641 -2.262 -19.259 1.00 74.00 199 LEU A C 1
ATOM 1606 O O . LEU A 1 199 ? 20.781 -2.137 -18.045 1.00 74.00 199 LEU A O 1
ATOM 1610 N N . PRO A 1 200 ? 21.621 -1.846 -20.092 1.00 79.31 200 PRO A N 1
ATOM 1611 C CA . PRO A 1 200 ? 22.826 -1.155 -19.617 1.00 79.31 200 PRO A CA 1
ATOM 1612 C C . PRO A 1 200 ? 22.611 0.154 -18.840 1.00 79.31 200 PRO A C 1
ATOM 1614 O O . PRO A 1 200 ? 23.554 0.610 -18.199 1.00 79.31 200 PRO A O 1
ATOM 1617 N N . MET A 1 201 ? 21.432 0.784 -18.914 1.00 78.31 201 MET A N 1
ATOM 1618 C CA . MET A 1 201 ? 21.075 1.964 -18.114 1.00 78.31 201 MET A CA 1
ATOM 1619 C C . MET A 1 201 ? 20.472 1.555 -16.767 1.00 78.31 201 MET A C 1
ATOM 1621 O O . MET A 1 201 ? 20.900 2.049 -15.728 1.00 78.31 201 MET A O 1
ATOM 1625 N N . GLU A 1 202 ? 19.534 0.610 -16.776 1.00 75.00 202 GLU A N 1
ATOM 1626 C CA . GLU A 1 202 ? 18.935 0.030 -15.566 1.00 75.00 202 GLU A CA 1
ATOM 1627 C C . GLU A 1 202 ? 19.962 -0.631 -14.642 1.00 75.00 202 GLU A C 1
ATOM 1629 O O . GLU A 1 202 ? 19.858 -0.563 -13.420 1.00 75.00 202 GLU A O 1
ATOM 1634 N N . MET A 1 203 ? 20.995 -1.232 -15.225 1.00 81.56 203 MET A N 1
ATOM 1635 C CA . MET A 1 203 ? 22.094 -1.872 -14.504 1.00 81.56 203 MET A CA 1
ATOM 1636 C C . MET A 1 203 ? 23.089 -0.884 -13.865 1.00 81.56 203 MET A C 1
ATOM 1638 O O . MET A 1 203 ? 24.068 -1.318 -13.256 1.00 81.56 203 MET A O 1
ATOM 1642 N N . GLN A 1 204 ? 22.896 0.432 -14.011 1.00 86.38 204 GLN A N 1
ATOM 1643 C CA . GLN A 1 204 ? 23.780 1.429 -13.405 1.00 86.38 204 GLN A CA 1
ATOM 1644 C C . GLN A 1 204 ? 23.363 1.718 -11.965 1.00 86.38 204 GLN A C 1
ATOM 1646 O O . GLN A 1 204 ? 22.250 2.170 -11.707 1.00 86.38 204 GLN A O 1
ATOM 1651 N N . HIS A 1 205 ? 24.305 1.583 -11.030 1.00 90.75 205 HIS A N 1
ATOM 1652 C CA . HIS A 1 205 ? 24.078 1.944 -9.628 1.00 90.75 205 HIS A CA 1
ATOM 1653 C C . HIS A 1 205 ? 23.634 3.410 -9.451 1.00 90.75 205 HIS A C 1
ATOM 1655 O O . HIS A 1 205 ? 22.851 3.719 -8.559 1.00 90.75 205 HIS A O 1
ATOM 1661 N N . THR A 1 206 ? 24.078 4.324 -10.323 1.00 90.12 206 THR A N 1
ATOM 1662 C CA . THR A 1 206 ? 23.589 5.714 -10.354 1.00 90.12 206 THR A CA 1
ATOM 1663 C C . THR A 1 206 ? 22.078 5.782 -10.560 1.00 90.12 206 THR A C 1
ATOM 1665 O O . THR A 1 206 ? 21.407 6.491 -9.820 1.00 90.12 206 THR A O 1
ATOM 1668 N N . ARG A 1 207 ? 21.523 4.972 -11.470 1.00 84.44 207 ARG A N 1
ATOM 1669 C CA . ARG A 1 207 ? 20.078 4.903 -11.700 1.00 84.44 207 ARG A CA 1
ATOM 1670 C C . ARG A 1 207 ? 19.333 4.317 -10.496 1.00 84.44 207 ARG A C 1
ATOM 1672 O O . ARG A 1 207 ? 18.321 4.879 -10.100 1.00 84.44 207 ARG A O 1
ATOM 1679 N N . THR A 1 208 ? 19.863 3.272 -9.853 1.00 86.69 208 THR A N 1
ATOM 1680 C CA . THR A 1 208 ? 19.344 2.765 -8.562 1.00 86.69 208 THR A CA 1
ATOM 1681 C C . THR A 1 208 ? 19.317 3.852 -7.479 1.00 86.69 208 THR A C 1
ATOM 1683 O O . THR A 1 208 ? 18.356 3.946 -6.713 1.00 86.69 208 THR A O 1
ATOM 1686 N N . VAL A 1 209 ? 20.368 4.674 -7.393 1.00 90.12 209 VAL A N 1
ATOM 1687 C CA . VAL A 1 209 ? 20.463 5.781 -6.429 1.00 90.12 209 VAL A CA 1
ATOM 1688 C C . VAL A 1 209 ? 19.444 6.879 -6.730 1.00 90.12 209 VAL A C 1
ATOM 1690 O O . VAL A 1 209 ? 18.816 7.365 -5.789 1.00 90.12 209 VAL A O 1
ATOM 1693 N N . ASP A 1 210 ? 19.269 7.248 -7.999 1.00 85.69 210 ASP A N 1
ATOM 1694 C CA . ASP A 1 210 ? 18.325 8.284 -8.424 1.00 85.69 210 ASP A CA 1
ATOM 1695 C C . ASP A 1 210 ? 16.863 7.833 -8.249 1.00 85.69 210 ASP A C 1
ATOM 1697 O O . ASP A 1 210 ? 16.083 8.567 -7.644 1.00 85.69 210 ASP A O 1
ATOM 1701 N N . ASP A 1 211 ? 16.521 6.603 -8.659 1.00 82.06 211 ASP A N 1
ATOM 1702 C CA . ASP A 1 211 ? 15.198 5.983 -8.465 1.00 82.06 211 ASP A CA 1
ATOM 1703 C C . ASP A 1 211 ? 14.779 6.011 -6.983 1.00 82.06 211 ASP A C 1
ATOM 1705 O O . ASP A 1 211 ? 13.714 6.513 -6.622 1.00 82.06 211 ASP A O 1
ATOM 1709 N N . LEU A 1 212 ? 15.638 5.499 -6.091 1.00 87.50 212 LEU A N 1
ATOM 1710 C CA . LEU A 1 212 ? 15.323 5.396 -4.662 1.00 87.50 212 LEU A CA 1
ATOM 1711 C C . LEU A 1 212 ? 15.312 6.758 -3.952 1.00 87.50 212 LEU A C 1
ATOM 1713 O O . LEU A 1 212 ? 14.665 6.893 -2.914 1.00 87.50 212 LEU A O 1
ATOM 1717 N N . LYS A 1 213 ? 15.987 7.781 -4.492 1.00 87.06 213 LYS A N 1
ATOM 1718 C CA . LYS A 1 213 ? 15.989 9.145 -3.934 1.00 87.06 213 LYS A CA 1
ATOM 1719 C C . LYS A 1 213 ? 14.621 9.834 -4.039 1.00 87.06 213 LYS A C 1
ATOM 1721 O O . LYS A 1 213 ? 14.370 10.764 -3.276 1.00 87.06 213 LYS A O 1
ATOM 1726 N N . LEU A 1 214 ? 13.742 9.375 -4.933 1.00 83.56 214 LEU A N 1
ATOM 1727 C CA . LEU A 1 214 ? 12.365 9.871 -5.060 1.00 83.56 214 LEU A CA 1
ATOM 1728 C C . LEU A 1 214 ? 11.470 9.466 -3.875 1.00 83.56 214 LEU A C 1
ATOM 1730 O O . LEU A 1 214 ? 10.419 10.070 -3.664 1.00 83.56 214 LEU A O 1
ATOM 1734 N N . LEU A 1 215 ? 11.867 8.454 -3.093 1.00 87.31 215 LEU A N 1
ATOM 1735 C CA . LEU A 1 215 ? 11.057 7.932 -1.996 1.00 87.31 215 LEU A CA 1
ATOM 1736 C C . LEU A 1 215 ? 11.069 8.860 -0.763 1.00 87.31 215 LEU A C 1
ATOM 1738 O O . LEU A 1 215 ? 12.144 9.191 -0.252 1.00 87.31 215 LEU A O 1
ATOM 1742 N N . PRO A 1 216 ? 9.900 9.185 -0.177 1.00 89.88 216 PRO A N 1
ATOM 1743 C CA . PRO A 1 216 ? 9.766 10.026 1.021 1.00 89.88 216 PRO A CA 1
ATOM 1744 C C . PRO A 1 216 ? 10.175 9.327 2.342 1.00 89.88 216 PRO A C 1
ATOM 1746 O O . PRO A 1 216 ? 9.590 9.576 3.397 1.00 89.88 216 PRO A O 1
ATOM 1749 N N . VAL A 1 217 ? 11.207 8.472 2.321 1.00 92.56 217 VAL A N 1
ATOM 1750 C CA . VAL A 1 217 ? 11.678 7.669 3.473 1.00 92.56 217 VAL A CA 1
ATOM 1751 C C . VAL A 1 217 ? 11.999 8.547 4.687 1.00 92.56 217 VAL A C 1
ATOM 1753 O O . VAL A 1 217 ? 11.638 8.211 5.812 1.00 92.56 217 VAL A O 1
ATOM 1756 N N . ALA A 1 218 ? 12.633 9.703 4.467 1.00 92.94 218 ALA A N 1
ATOM 1757 C CA . ALA A 1 218 ? 12.992 10.627 5.542 1.00 92.94 218 ALA A CA 1
ATOM 1758 C C . ALA A 1 218 ? 11.767 11.190 6.289 1.00 92.94 218 ALA A C 1
ATOM 1760 O O . ALA A 1 218 ? 11.849 11.392 7.498 1.00 92.94 218 ALA A O 1
ATOM 1761 N N . ALA A 1 219 ? 10.634 11.398 5.606 1.00 92.69 219 ALA A N 1
ATOM 1762 C CA . ALA A 1 219 ? 9.401 11.877 6.235 1.00 92.69 219 ALA A CA 1
ATOM 1763 C C . ALA A 1 219 ? 8.788 10.799 7.144 1.00 92.69 219 ALA A C 1
ATOM 1765 O O . ALA A 1 219 ? 8.456 11.076 8.294 1.00 92.69 219 ALA A O 1
ATOM 1766 N N . ALA A 1 220 ? 8.735 9.549 6.668 1.00 95.00 220 ALA A N 1
ATOM 1767 C CA . ALA A 1 220 ? 8.280 8.406 7.460 1.00 95.00 220 ALA A CA 1
ATOM 1768 C C . ALA A 1 220 ? 9.124 8.200 8.732 1.00 95.00 220 ALA A C 1
ATOM 1770 O O . ALA A 1 220 ? 8.580 8.053 9.828 1.00 95.00 220 ALA A O 1
ATOM 1771 N N . LEU A 1 221 ? 10.455 8.255 8.595 1.00 95.81 221 LEU A N 1
ATOM 1772 C CA . LEU A 1 221 ? 11.379 8.116 9.723 1.00 95.81 221 LEU A CA 1
ATOM 1773 C C . LEU A 1 221 ? 11.293 9.296 10.707 1.00 95.81 221 LEU A C 1
ATOM 1775 O O . LEU A 1 221 ? 11.455 9.083 11.908 1.00 95.81 221 LEU A O 1
ATOM 1779 N N . ALA A 1 222 ? 11.006 10.515 10.234 1.00 95.94 222 ALA A N 1
ATOM 1780 C CA . ALA A 1 222 ? 10.795 11.685 11.091 1.00 95.94 222 ALA A CA 1
ATOM 1781 C C . ALA A 1 222 ? 9.504 11.589 11.931 1.00 95.94 222 ALA A C 1
ATOM 1783 O O . ALA A 1 222 ? 9.500 12.025 13.079 1.00 95.94 222 ALA A O 1
ATOM 1784 N N . ASP A 1 223 ? 8.450 10.954 11.406 1.00 96.06 223 ASP A N 1
ATOM 1785 C CA . ASP A 1 223 ? 7.218 10.597 12.141 1.00 96.06 223 ASP A CA 1
ATOM 1786 C C . ASP A 1 223 ? 7.400 9.343 13.036 1.00 96.06 223 ASP A C 1
ATOM 1788 O O . ASP A 1 223 ? 6.468 8.869 13.685 1.00 96.06 223 ASP A O 1
ATOM 1792 N N . GLY A 1 224 ? 8.613 8.776 13.084 1.00 96.50 224 GLY A N 1
ATOM 1793 C CA . GLY A 1 224 ? 8.952 7.615 13.911 1.00 96.50 224 GLY A CA 1
ATOM 1794 C C . GLY A 1 224 ? 8.386 6.283 13.403 1.00 96.50 224 GLY A C 1
ATOM 1795 O O . GLY A 1 224 ? 8.325 5.316 14.167 1.00 96.50 224 GLY A O 1
ATOM 1796 N N . LYS A 1 225 ? 7.970 6.207 12.132 1.00 96.69 225 LYS A N 1
ATOM 1797 C CA . LYS A 1 225 ? 7.378 5.009 11.517 1.00 96.69 225 LYS A CA 1
ATOM 1798 C C . LYS A 1 225 ? 8.343 4.379 10.499 1.00 96.69 225 LYS A C 1
ATOM 1800 O O . LYS A 1 225 ? 9.065 5.094 9.805 1.00 96.69 225 LYS A O 1
ATOM 1805 N N . PRO A 1 226 ? 8.372 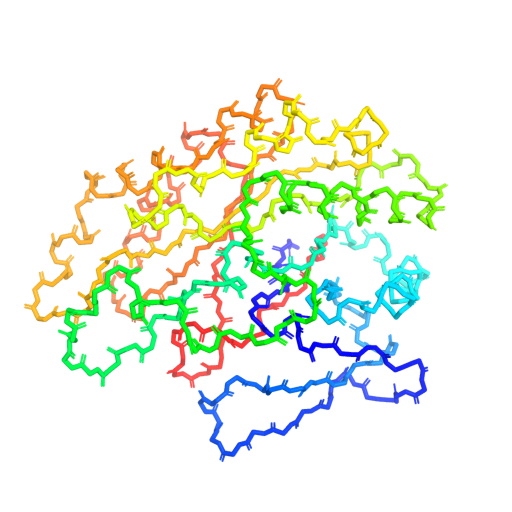3.042 10.355 1.00 96.69 226 PRO A N 1
ATOM 1806 C CA . PRO A 1 226 ? 9.165 2.402 9.312 1.00 96.69 226 PRO A CA 1
ATOM 1807 C C . PRO A 1 226 ? 8.571 2.675 7.924 1.00 96.69 226 PRO A C 1
ATOM 1809 O O . PRO A 1 226 ? 7.350 2.739 7.761 1.00 96.69 226 PRO A O 1
ATOM 1812 N N . TYR A 1 227 ? 9.448 2.765 6.922 1.00 94.62 227 TYR A N 1
ATOM 1813 C CA . TYR A 1 227 ? 9.065 2.790 5.512 1.00 94.62 227 TYR A CA 1
ATOM 1814 C C . TYR A 1 227 ? 9.218 1.402 4.879 1.00 94.62 227 TYR A C 1
ATOM 1816 O O . TYR A 1 227 ? 10.208 0.705 5.131 1.00 94.62 227 TYR A O 1
ATOM 1824 N N . ILE A 1 228 ? 8.251 1.012 4.052 1.00 93.81 228 ILE A N 1
ATOM 1825 C CA . ILE A 1 228 ? 8.201 -0.267 3.337 1.00 93.81 228 ILE A CA 1
ATOM 1826 C C . ILE A 1 228 ? 8.067 0.012 1.838 1.00 93.81 228 ILE A C 1
ATOM 1828 O O . ILE A 1 228 ? 7.280 0.866 1.444 1.00 93.81 228 ILE A O 1
ATOM 1832 N N . LEU A 1 229 ? 8.832 -0.700 1.014 1.00 90.31 229 LEU A N 1
ATOM 1833 C CA . LEU A 1 229 ? 8.849 -0.507 -0.435 1.00 90.31 229 LEU A CA 1
ATOM 1834 C C . LEU A 1 229 ? 8.232 -1.707 -1.155 1.00 90.31 229 LEU A C 1
ATOM 1836 O O . LEU A 1 229 ? 8.621 -2.843 -0.902 1.00 90.31 229 LEU A O 1
ATOM 1840 N N . ASP A 1 230 ? 7.329 -1.459 -2.090 1.00 85.50 230 ASP A N 1
ATOM 1841 C CA . ASP A 1 230 ? 6.933 -2.423 -3.115 1.00 85.50 230 ASP A CA 1
ATOM 1842 C C . ASP A 1 230 ? 7.742 -2.148 -4.400 1.00 85.50 230 ASP A C 1
ATOM 1844 O O . ASP A 1 230 ? 8.005 -0.994 -4.729 1.00 85.50 230 ASP A O 1
ATOM 1848 N N . PHE A 1 231 ? 8.188 -3.173 -5.126 1.00 79.62 231 PHE A N 1
ATOM 1849 C CA . PHE A 1 231 ? 9.043 -3.010 -6.310 1.00 79.62 231 PHE A CA 1
ATOM 1850 C C . PHE A 1 231 ? 8.676 -3.994 -7.425 1.00 79.62 231 PHE A C 1
ATOM 1852 O O . PHE A 1 231 ? 8.536 -5.192 -7.168 1.00 79.62 231 PHE A O 1
ATOM 1859 N N . GLU A 1 232 ? 8.559 -3.519 -8.667 1.00 74.12 232 GLU A N 1
ATOM 1860 C CA . GLU A 1 232 ? 8.309 -4.386 -9.828 1.00 74.12 232 GLU A CA 1
ATOM 1861 C C . GLU A 1 232 ? 9.605 -4.976 -10.416 1.00 74.12 232 GLU A C 1
ATOM 1863 O O . GLU A 1 232 ? 10.591 -4.272 -10.620 1.00 74.12 232 GLU A O 1
ATOM 1868 N N . MET A 1 233 ? 9.594 -6.277 -10.726 1.00 70.12 233 MET A N 1
ATOM 1869 C CA . MET A 1 233 ? 10.730 -6.997 -11.314 1.00 70.12 233 MET A CA 1
ATOM 1870 C C . MET A 1 233 ? 10.623 -7.168 -12.837 1.00 70.12 233 MET A C 1
ATOM 1872 O O . MET A 1 233 ? 9.598 -7.620 -13.340 1.00 70.12 233 MET A O 1
ATOM 1876 N N . ASP A 1 234 ? 11.738 -6.971 -13.545 1.00 65.88 234 ASP A N 1
ATOM 1877 C CA . ASP A 1 234 ? 11.945 -7.509 -14.899 1.00 65.88 234 ASP A CA 1
ATOM 1878 C C . ASP A 1 234 ? 12.243 -9.028 -14.836 1.00 65.88 234 ASP A C 1
ATOM 1880 O O . ASP A 1 234 ? 12.918 -9.516 -13.925 1.00 65.88 234 ASP A O 1
ATOM 1884 N N . ALA A 1 235 ? 11.760 -9.777 -15.830 1.00 68.88 235 ALA A N 1
ATOM 1885 C CA . ALA A 1 235 ? 11.991 -11.208 -16.019 1.00 68.88 235 ALA A CA 1
ATOM 1886 C C . ALA A 1 235 ? 13.391 -11.554 -16.583 1.00 68.88 235 ALA A C 1
ATOM 1888 O O . ALA A 1 235 ? 13.744 -12.732 -16.676 1.00 68.88 235 ALA A O 1
ATOM 1889 N N . MET A 1 236 ? 14.201 -10.566 -16.981 1.00 71.38 236 MET A N 1
ATOM 1890 C CA . MET A 1 236 ? 15.575 -10.794 -17.449 1.00 71.38 236 MET A CA 1
ATOM 1891 C C . MET A 1 236 ? 16.576 -11.052 -16.307 1.00 71.38 236 MET A C 1
ATOM 1893 O O . MET A 1 236 ? 16.424 -10.573 -15.186 1.00 71.38 236 MET A O 1
ATOM 1897 N N . PHE A 1 237 ? 17.699 -11.717 -16.615 1.00 76.62 237 PHE A N 1
ATOM 1898 C CA . PHE A 1 237 ? 18.819 -11.897 -15.667 1.00 76.62 237 PHE A CA 1
ATOM 1899 C C . PHE A 1 237 ? 19.384 -10.564 -15.132 1.00 76.62 237 PHE A C 1
ATOM 1901 O O . PHE A 1 237 ? 19.897 -10.511 -14.017 1.00 76.62 237 PHE A O 1
ATOM 1908 N N . GLY A 1 238 ? 19.244 -9.472 -15.892 1.00 76.19 238 GLY A N 1
ATOM 1909 C CA . GLY A 1 238 ? 19.535 -8.119 -15.414 1.00 76.19 238 GLY A CA 1
ATOM 1910 C C . GLY A 1 238 ? 18.690 -7.714 -14.204 1.00 76.19 238 GLY A C 1
ATOM 1911 O O . GLY A 1 238 ? 19.239 -7.231 -13.215 1.00 76.19 238 GLY A O 1
ATOM 1912 N N . GLY A 1 239 ? 17.387 -8.013 -14.230 1.00 76.81 239 GLY A N 1
ATOM 1913 C CA . GLY A 1 239 ? 16.474 -7.785 -13.109 1.00 76.81 239 GLY A CA 1
ATOM 1914 C C . GLY A 1 239 ? 16.945 -8.475 -11.826 1.00 76.81 239 GLY A C 1
ATOM 1915 O O . GLY A 1 239 ? 16.925 -7.869 -10.759 1.00 76.81 239 GLY A O 1
ATOM 1916 N N . ALA A 1 240 ? 17.499 -9.691 -11.921 1.00 80.31 240 ALA A N 1
ATOM 1917 C CA . ALA A 1 240 ? 18.073 -10.394 -10.768 1.00 80.31 240 ALA A CA 1
ATOM 1918 C C . ALA A 1 240 ? 19.252 -9.643 -10.114 1.00 80.31 240 ALA A C 1
ATOM 1920 O O . ALA A 1 240 ? 19.400 -9.681 -8.892 1.00 80.31 240 ALA A O 1
ATOM 1921 N N . ILE A 1 241 ? 20.073 -8.934 -10.895 1.00 83.06 241 ILE A N 1
ATOM 1922 C CA . ILE A 1 241 ? 21.176 -8.119 -10.364 1.00 83.06 241 ILE A CA 1
ATOM 1923 C C . ILE A 1 241 ? 20.648 -6.787 -9.815 1.00 83.06 241 ILE A C 1
ATOM 1925 O O . ILE A 1 241 ? 21.060 -6.375 -8.729 1.00 83.06 241 ILE A O 1
ATOM 1929 N N . GLN A 1 242 ? 19.695 -6.148 -10.505 1.00 83.25 242 GLN A N 1
ATOM 1930 C CA . GLN A 1 242 ? 19.031 -4.944 -9.996 1.00 83.25 242 GLN A CA 1
ATOM 1931 C C . GLN A 1 242 ? 18.348 -5.178 -8.649 1.00 83.25 242 GLN A C 1
ATOM 1933 O O . GLN A 1 242 ? 18.435 -4.322 -7.778 1.00 83.25 242 GLN A O 1
ATOM 1938 N N . ILE A 1 243 ? 17.706 -6.332 -8.450 1.00 85.44 243 ILE A N 1
ATOM 1939 C CA . ILE A 1 243 ? 17.084 -6.715 -7.175 1.00 85.44 243 ILE A CA 1
ATOM 1940 C C . ILE A 1 243 ? 18.105 -6.668 -6.036 1.00 85.44 243 ILE A C 1
ATOM 1942 O O . ILE A 1 243 ? 17.801 -6.139 -4.968 1.00 85.44 243 ILE A O 1
ATOM 1946 N N . VAL A 1 244 ? 19.327 -7.165 -6.249 1.00 89.88 244 VAL A N 1
ATOM 1947 C CA . VAL A 1 244 ? 20.388 -7.124 -5.231 1.00 89.88 244 VAL A CA 1
ATOM 1948 C C . VAL A 1 244 ? 20.823 -5.682 -4.952 1.00 89.88 244 VAL A C 1
ATOM 1950 O O . VAL A 1 244 ? 20.870 -5.282 -3.789 1.00 89.88 244 VAL A O 1
ATOM 1953 N N . ASP A 1 245 ? 21.087 -4.888 -5.991 1.00 91.19 245 ASP A N 1
ATOM 1954 C CA . ASP A 1 245 ? 21.520 -3.490 -5.848 1.00 91.19 245 ASP A CA 1
ATOM 1955 C C . ASP A 1 245 ? 20.440 -2.616 -5.181 1.00 91.19 245 ASP A C 1
ATOM 1957 O O . ASP A 1 245 ? 20.694 -1.978 -4.155 1.00 91.19 245 ASP A O 1
ATOM 1961 N N . LYS A 1 246 ? 19.199 -2.668 -5.683 1.00 88.69 246 LYS A N 1
ATOM 1962 C CA . LYS A 1 246 ? 18.047 -1.944 -5.127 1.00 88.69 246 LYS A CA 1
ATOM 1963 C C . LYS A 1 246 ? 17.714 -2.419 -3.707 1.00 88.69 246 LYS A C 1
ATOM 1965 O O . LYS A 1 246 ? 17.457 -1.564 -2.864 1.00 88.69 246 LYS A O 1
ATOM 1970 N N . THR A 1 247 ? 17.829 -3.716 -3.377 1.00 92.38 247 THR A N 1
ATOM 1971 C CA . THR A 1 247 ? 17.706 -4.208 -1.983 1.00 92.38 247 THR A CA 1
ATOM 1972 C C . THR A 1 247 ? 18.734 -3.546 -1.073 1.00 92.38 247 THR A C 1
ATOM 1974 O O . THR A 1 247 ? 18.373 -2.927 -0.074 1.00 92.38 247 THR A O 1
ATOM 1977 N N . LEU A 1 248 ? 20.024 -3.678 -1.397 1.00 95.38 248 LEU A N 1
ATOM 1978 C CA . LEU A 1 248 ? 21.101 -3.206 -0.527 1.00 95.38 248 LEU A CA 1
ATOM 1979 C C . LEU A 1 248 ? 21.067 -1.681 -0.382 1.00 95.38 248 LEU A C 1
ATOM 1981 O O . LEU A 1 248 ? 21.232 -1.163 0.726 1.00 95.38 248 LEU A O 1
ATOM 1985 N N . ARG A 1 249 ? 20.772 -0.958 -1.470 1.00 95.31 249 ARG A N 1
ATOM 1986 C CA . ARG A 1 249 ? 20.609 0.495 -1.442 1.00 95.31 249 ARG A CA 1
ATOM 1987 C C . ARG A 1 249 ? 19.392 0.918 -0.617 1.00 95.31 249 ARG A C 1
ATOM 1989 O O . ARG A 1 249 ? 19.547 1.788 0.238 1.00 95.31 249 ARG A O 1
ATOM 1996 N N . ALA A 1 250 ? 18.229 0.293 -0.798 1.00 94.06 250 ALA A N 1
ATOM 1997 C CA . ALA A 1 250 ? 17.022 0.587 -0.022 1.00 94.06 250 ALA A CA 1
ATOM 1998 C C . ALA A 1 250 ? 17.233 0.364 1.485 1.00 94.06 250 ALA A C 1
ATOM 2000 O O . ALA A 1 250 ? 16.950 1.255 2.290 1.00 94.06 250 ALA A O 1
ATOM 2001 N N . LEU A 1 251 ? 17.813 -0.779 1.868 1.00 95.06 251 LEU A N 1
ATOM 2002 C CA . LEU A 1 251 ? 18.162 -1.077 3.261 1.00 95.06 251 LEU A CA 1
ATOM 2003 C C . LEU A 1 251 ? 19.144 -0.038 3.832 1.00 95.06 251 LEU A C 1
ATOM 2005 O O . LEU A 1 251 ? 18.974 0.406 4.966 1.00 95.06 251 LEU A O 1
ATOM 2009 N N . SER A 1 252 ? 20.126 0.422 3.042 1.00 96.25 252 SER A N 1
ATOM 2010 C CA . SER A 1 252 ? 21.062 1.480 3.471 1.00 96.25 252 SER A CA 1
ATOM 2011 C C . SER A 1 252 ? 20.401 2.848 3.708 1.00 96.25 252 SER A C 1
ATOM 2013 O O . SER A 1 252 ? 20.965 3.686 4.407 1.00 96.25 252 SER A O 1
ATOM 2015 N N . MET A 1 253 ? 19.204 3.069 3.155 1.00 95.19 253 MET A N 1
ATOM 2016 C CA . MET A 1 253 ? 18.399 4.281 3.347 1.00 95.19 253 MET A CA 1
ATOM 2017 C C . MET A 1 253 ? 17.422 4.176 4.531 1.00 95.19 253 MET A C 1
ATOM 2019 O O . MET A 1 253 ? 16.698 5.130 4.804 1.00 95.19 253 MET A O 1
ATOM 2023 N N . GLY A 1 254 ? 17.393 3.044 5.245 1.00 95.38 254 GLY A N 1
ATOM 2024 C CA . GLY A 1 254 ? 16.485 2.811 6.373 1.00 95.38 254 GLY A CA 1
ATOM 2025 C C . GLY A 1 254 ? 15.114 2.247 5.986 1.00 95.38 254 GLY A C 1
ATOM 2026 O O . GLY A 1 254 ? 14.238 2.146 6.845 1.00 95.38 254 GLY A O 1
ATOM 2027 N N . ILE A 1 255 ? 14.916 1.843 4.724 1.00 95.12 255 ILE A N 1
ATOM 2028 C CA . ILE A 1 255 ? 13.726 1.084 4.312 1.00 95.12 255 ILE A CA 1
ATOM 2029 C C . ILE A 1 255 ? 13.772 -0.273 5.021 1.00 95.12 255 ILE A C 1
ATOM 2031 O O . ILE A 1 255 ? 14.761 -0.996 4.921 1.00 95.12 255 ILE A O 1
ATOM 2035 N N . GLN A 1 256 ? 12.722 -0.625 5.766 1.00 94.00 256 GLN A N 1
ATOM 2036 C CA . GLN A 1 256 ? 12.747 -1.795 6.652 1.00 94.00 256 GLN A CA 1
ATOM 2037 C C . GLN A 1 256 ? 12.481 -3.113 5.908 1.00 94.00 256 GLN A C 1
ATOM 2039 O O . GLN A 1 256 ? 12.861 -4.187 6.380 1.00 94.00 256 GLN A O 1
ATOM 2044 N N . ARG A 1 257 ? 11.783 -3.057 4.769 1.00 91.38 257 ARG A N 1
ATOM 2045 C CA . ARG A 1 257 ? 11.400 -4.233 3.982 1.00 91.38 257 ARG A CA 1
ATOM 2046 C C . ARG A 1 257 ? 11.109 -3.844 2.541 1.00 91.38 257 ARG A C 1
ATOM 2048 O O . ARG A 1 257 ? 10.604 -2.751 2.294 1.00 91.38 257 ARG A O 1
ATOM 2055 N N . LEU A 1 258 ? 11.387 -4.775 1.635 1.00 91.12 258 LEU A N 1
ATOM 2056 C CA . LEU A 1 258 ? 10.981 -4.712 0.241 1.00 91.12 258 LEU A CA 1
ATOM 2057 C C . LEU A 1 258 ? 10.030 -5.879 -0.052 1.00 91.12 258 LEU A C 1
ATOM 2059 O O . LEU A 1 258 ? 10.277 -6.995 0.413 1.00 91.12 258 LEU A O 1
ATOM 2063 N N . TYR A 1 259 ? 8.982 -5.628 -0.827 1.00 88.62 259 TYR A N 1
ATOM 2064 C CA . TYR A 1 259 ? 8.175 -6.654 -1.476 1.00 88.62 259 TYR A CA 1
ATOM 2065 C C . TYR A 1 259 ? 8.394 -6.583 -2.977 1.00 88.62 259 TYR A C 1
ATOM 2067 O O . TYR A 1 259 ? 8.401 -5.506 -3.564 1.00 88.62 259 TYR A O 1
ATOM 2075 N N . TYR A 1 260 ? 8.552 -7.746 -3.591 1.00 85.88 260 TYR A N 1
ATOM 2076 C CA . TYR A 1 260 ? 8.701 -7.864 -5.029 1.00 85.88 260 TYR A CA 1
ATOM 2077 C C . TYR A 1 260 ? 7.351 -8.219 -5.632 1.00 85.88 260 TYR A C 1
ATOM 2079 O O . TYR A 1 260 ? 6.786 -9.257 -5.289 1.00 85.88 260 TYR A O 1
ATOM 2087 N N . HIS A 1 261 ? 6.827 -7.344 -6.487 1.00 78.81 261 HIS A N 1
ATOM 2088 C CA . HIS A 1 261 ? 5.546 -7.554 -7.143 1.00 78.81 261 HIS A CA 1
ATOM 2089 C C . HIS A 1 261 ? 5.659 -8.739 -8.105 1.00 78.81 261 HIS A C 1
ATOM 2091 O O . HIS A 1 261 ? 6.560 -8.792 -8.943 1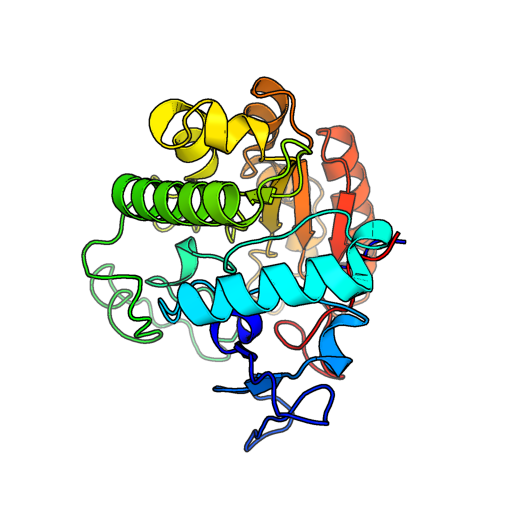.00 78.81 261 HIS A O 1
ATOM 2097 N N . GLN A 1 262 ? 4.751 -9.700 -7.965 1.00 67.50 262 GLN A N 1
ATOM 2098 C CA . GLN A 1 262 ? 4.698 -10.918 -8.768 1.00 67.50 262 GLN A CA 1
ATOM 2099 C C . GLN A 1 262 ? 3.251 -11.192 -9.181 1.00 67.50 262 GLN A C 1
ATOM 2101 O O . GLN A 1 262 ? 2.323 -10.882 -8.427 1.00 67.50 262 GLN A O 1
ATOM 2106 N N . GLY A 1 263 ? 3.073 -11.781 -10.366 1.00 63.84 263 GLY A N 1
ATOM 2107 C CA . GLY A 1 263 ? 1.762 -12.179 -10.866 1.00 63.84 263 GLY A CA 1
ATOM 2108 C C . GLY A 1 263 ? 1.765 -13.432 -11.732 1.00 63.84 263 GLY A C 1
ATOM 2109 O O . GLY A 1 263 ? 2.660 -14.273 -11.620 1.00 63.84 263 GLY A O 1
ATOM 2110 N N . THR A 1 264 ? 0.721 -13.591 -12.548 1.00 52.78 264 THR A N 1
ATOM 2111 C CA . THR A 1 264 ? 0.505 -14.771 -13.396 1.00 52.78 264 THR A CA 1
ATOM 2112 C C . THR A 1 264 ? 1.703 -15.057 -14.298 1.00 52.78 264 THR A C 1
ATOM 2114 O O . THR A 1 264 ? 2.415 -14.161 -14.750 1.00 52.78 264 THR A O 1
ATOM 2117 N N . ILE A 1 265 ? 1.944 -16.343 -14.568 1.00 40.44 265 ILE A N 1
ATOM 2118 C CA . ILE A 1 265 ? 3.066 -16.788 -15.400 1.00 40.44 265 ILE A CA 1
ATOM 2119 C C . ILE A 1 265 ? 2.979 -16.091 -16.770 1.00 40.44 265 ILE A C 1
ATOM 2121 O O . ILE A 1 265 ? 1.978 -16.235 -17.469 1.00 40.44 265 ILE A O 1
ATOM 2125 N N . ASN A 1 266 ? 4.058 -15.392 -17.145 1.00 33.59 266 ASN A N 1
ATOM 2126 C CA . ASN A 1 266 ? 4.208 -14.493 -18.306 1.00 33.59 266 ASN A CA 1
ATOM 2127 C C . ASN A 1 266 ? 3.757 -13.026 -18.127 1.00 33.59 266 ASN A C 1
ATOM 2129 O O . ASN A 1 266 ? 3.807 -12.276 -19.103 1.00 33.59 266 ASN A O 1
ATOM 2133 N N . GLN A 1 267 ? 3.411 -12.580 -16.915 1.00 41.03 267 GLN A N 1
ATOM 2134 C CA . GLN A 1 267 ? 3.223 -11.159 -16.600 1.00 41.03 267 GLN A CA 1
ATOM 2135 C C . GLN A 1 267 ? 4.333 -10.618 -15.692 1.00 41.03 267 GLN A C 1
ATOM 2137 O O . GLN A 1 267 ? 4.473 -11.025 -14.538 1.00 41.03 267 GLN A O 1
ATOM 2142 N N . GLY A 1 268 ? 5.084 -9.642 -16.209 1.00 34.50 268 GLY A N 1
ATOM 2143 C CA . GLY A 1 268 ? 5.430 -8.486 -15.382 1.00 34.50 268 GLY A CA 1
ATOM 2144 C C . GLY A 1 268 ? 4.152 -7.669 -15.164 1.00 34.50 268 GLY A C 1
ATOM 2145 O O . GLY A 1 268 ? 3.325 -7.610 -16.074 1.00 34.50 268 GLY A O 1
ATOM 2146 N N . SER A 1 269 ? 4.005 -7.106 -13.964 1.00 37.00 269 SER A N 1
ATOM 2147 C CA . SER A 1 269 ? 2.844 -6.352 -13.457 1.00 37.00 269 SER A CA 1
ATOM 2148 C C . SER A 1 269 ? 1.480 -7.088 -13.386 1.00 37.00 269 SER A C 1
ATOM 2150 O O . SER A 1 269 ? 0.923 -7.524 -14.387 1.00 37.00 269 SER A O 1
ATOM 2152 N N . SER A 1 270 ? 0.861 -7.057 -12.192 1.00 36.59 270 SER A N 1
ATOM 2153 C CA . SER A 1 270 ? -0.603 -6.910 -12.005 1.00 36.59 270 SER A CA 1
ATOM 2154 C C . SER A 1 270 ? -1.550 -8.118 -11.825 1.00 36.59 270 SER A C 1
ATOM 2156 O O . SER A 1 270 ? -2.748 -7.951 -12.065 1.00 36.59 270 SER A O 1
ATOM 2158 N N . VAL A 1 271 ? -1.135 -9.265 -11.254 1.00 32.66 271 VAL A N 1
ATOM 2159 C CA . VAL A 1 271 ? -2.111 -10.249 -10.698 1.00 32.66 271 VAL A CA 1
ATOM 2160 C C . VAL A 1 271 ? -1.668 -10.888 -9.371 1.00 32.66 271 VAL A C 1
ATOM 2162 O O . VAL A 1 271 ? -0.897 -11.833 -9.367 1.00 32.66 271 VAL A O 1
ATOM 2165 N N . LEU A 1 272 ? -2.274 -10.478 -8.251 1.00 31.55 272 LEU A N 1
ATOM 2166 C CA . LEU A 1 272 ? -2.378 -11.271 -7.010 1.00 31.55 272 LEU A CA 1
ATOM 2167 C C . LEU A 1 272 ? -1.055 -11.791 -6.381 1.00 31.55 272 LEU A C 1
ATOM 2169 O O . LEU A 1 272 ? -0.834 -12.996 -6.253 1.00 31.55 272 LEU A O 1
ATOM 2173 N N . SER A 1 273 ? -0.218 -10.886 -5.865 1.00 31.38 273 SER A N 1
ATOM 2174 C CA . SER A 1 273 ? 0.786 -11.256 -4.847 1.00 31.38 273 SER A CA 1
ATOM 2175 C C . SER A 1 273 ? 0.105 -11.685 -3.525 1.00 31.38 273 SER A C 1
ATOM 2177 O O . SER A 1 273 ? -1.016 -11.259 -3.254 1.00 31.38 273 SER A O 1
ATOM 2179 N N . LEU A 1 274 ? 0.738 -12.571 -2.734 1.00 30.19 274 LEU A N 1
ATOM 2180 C CA . LEU A 1 274 ? 0.113 -13.311 -1.609 1.00 30.19 274 LEU A CA 1
ATOM 2181 C C . LEU A 1 274 ? 0.289 -12.655 -0.206 1.00 30.19 274 LEU A C 1
ATOM 2183 O O . LEU A 1 274 ? 0.754 -11.526 -0.099 1.00 30.19 274 LEU A O 1
ATOM 2187 N N . ALA A 1 275 ? -0.145 -13.344 0.862 1.00 35.12 275 ALA A N 1
ATOM 2188 C CA . ALA A 1 275 ? -0.572 -12.811 2.174 1.00 35.12 275 ALA A CA 1
ATOM 2189 C C . ALA A 1 275 ? 0.461 -12.213 3.155 1.00 35.12 275 ALA A C 1
ATOM 2191 O O . ALA A 1 275 ? 1.534 -12.774 3.381 1.00 35.12 275 ALA A O 1
ATOM 2192 N N . LEU A 1 276 ? 0.074 -11.159 3.896 1.00 36.34 276 LEU A N 1
ATOM 2193 C CA . LEU A 1 276 ? 0.963 -10.451 4.847 1.00 36.34 276 LEU A CA 1
ATOM 2194 C C . LEU A 1 276 ? 1.013 -11.101 6.237 1.00 36.34 276 LEU A C 1
ATOM 2196 O O . LEU A 1 276 ? 0.961 -10.428 7.267 1.00 36.34 276 LEU A O 1
ATOM 2200 N N . CYS A 1 277 ? 1.141 -12.429 6.202 1.00 29.84 277 CYS A N 1
ATOM 2201 C CA . CYS A 1 277 ? 1.245 -13.356 7.320 1.00 29.84 277 CYS A CA 1
ATOM 2202 C C . CYS A 1 277 ? 2.626 -13.304 7.988 1.00 29.84 277 CYS A C 1
ATOM 2204 O O . CYS A 1 277 ? 3.657 -13.196 7.320 1.00 29.84 277 CYS A O 1
ATOM 2206 N N . ARG A 1 278 ? 2.658 -13.421 9.318 1.00 33.50 278 ARG A N 1
ATOM 2207 C CA . ARG A 1 278 ? 3.905 -13.459 10.103 1.00 33.50 278 ARG A CA 1
ATOM 2208 C C . ARG A 1 278 ? 4.872 -14.562 9.673 1.00 33.50 278 ARG A C 1
ATOM 2210 O O . ARG A 1 278 ? 4.449 -15.644 9.224 1.00 33.50 278 ARG A O 1
#

Sequence (278 aa):
MPIRIGGTTQDRAIYDPYFDGYVSYQVDDPLDAPMELIFGPKFFDLIRFNRAQNNRSNTFAAVLELKNRALEFIYSIELGNEPDCKFIHCSTQHKGPQKILTQTEVYLDFWHYPIATVPWNETQEGDDASDWAEGFAKVWEDSSPILAAGGYAIPFPYRESWPNLPYLISEAYNESVKAVTRLYNGHLYAFSDPTVGGLPMEMQHTRTVDDLKLLPVAAALADGKPYILDFEMDAMFGGAIQIVDKTLRALSMGIQRLYYHQGTINQGSSVLSLALCR

Mean predicted aligned error: 9.38 Å

Solvent-accessible surface area (backbone atoms only — not comparable to full-atom values): 15938 Å² total; per-residue (Å²): 94,70,34,67,46,49,51,78,50,31,41,30,48,42,72,36,89,81,40,91,45,48,71,49,71,64,62,95,45,98,86,52,65,46,80,46,35,42,33,15,66,66,35,39,84,39,78,65,44,37,39,38,68,58,52,62,72,50,35,52,53,48,52,52,52,32,55,75,72,33,48,91,36,56,68,62,44,44,76,30,51,28,74,75,37,51,68,32,74,76,70,89,75,70,89,58,85,84,70,88,62,50,94,76,64,63,66,76,74,67,53,94,40,78,62,67,58,91,85,76,50,56,64,59,52,24,52,50,54,31,53,53,42,46,53,47,51,71,72,62,78,57,79,68,48,32,33,37,44,66,34,32,59,55,58,55,87,92,41,92,73,49,70,46,57,57,46,30,66,75,70,41,44,48,72,71,42,54,47,31,40,45,31,33,37,30,35,46,70,73,87,62,68,89,50,99,72,31,63,77,52,64,70,29,67,67,48,49,53,55,62,58,65,70,54,67,48,69,52,32,51,73,74,73,26,51,26,36,38,38,32,63,57,58,94,51,76,65,32,63,52,40,51,54,51,47,47,56,52,40,47,75,70,60,38,74,48,78,43,74,60,48,36,53,94,96,40,68,80,61,40,74,33,52,35,38,31,92

pLDDT: mean 75.52, std 18.83, range [29.84, 96.69]

Nearest PDB structures (foldseek):
  7dfs-assembly1_A  TM=7.914E-01  e=4.930E-17  Fusarium oxysporum
  3bxp-assembly1_B  TM=3.948E-01  e=5.649E-02  Lactiplantibacillus plantarum WCFS1
  3bxp-assembly1_A  TM=3.729E-01  e=1.058E-01  Lactiplantibacillus plantarum WCFS1
  3d3n-assembly1_B  TM=3.913E-01  e=2.544E-01  Lactiplantibacillus plantarum WCFS1
  2ia5-assembly1_D  TM=3.712E-01  e=6.121E-01  Tequatrovirus T4

Foldseek 3Di:
DFWDWAAPQQQQEFEDQPDPDAKDFDDPDPPDFGNHMYGYLVVLVFDEHHPQQVCLVRRLVVVVSNCVPPVQFAQAYEYHAAPVCQQAPPDPPPPDPDDPQPLVRRGDDDDVRPQDDPPDALVSVLQSQQVSLVSNLVSVVDLAAHYEDDNHAFDDPSDPRPDNPLVNLPPRHDPSSLSNHAAYEYEFEQPDPPPDPSLVVLLDLVSLVVRLVSDPQVSRVVSVHAYEYEYWADPDPSSVNSCVSNVVVCVVSRHPYYHYDDADPPDRDDHTIIHRTD